Protein AF-0000000072348021 (afdb_homodimer)

Secondary structure (DSSP, 8-state):
-EEEEEESSSSSHHHHHHHHHHHHHHHTT-TT-EEEEEESSGGGTTS---HHHHHHHHHTT--------B--HHHHHH-SEEEESSHHHHHHHHHH--TT---EEEEGGGGS-S-S--PPP-GGGSSSSHHHHHHHHHHHHHHHHHHHHHTGGG-/-EEEEEESSSSSHHHHHHHHHHHHHHHTT-TT-EEEEEESSGGGTTS---HHHHHHHHHTT--------B--HHHHHH-SEEEESSHHHHHHHHHH--TT---EEEEGGGGS-S-S--PPP-GGGSSSSHHHHHHHHHHHHHHHHHHHHHTGGG-

Sequence (310 aa):
MKILFVCIGNSCRSPMAESVLKSMASEHGLTDWYVDSAALREWNVGRGPEERALAVLAEHGLTSDHVGRLIGADDFRQFDYVFGMDESNVADLLHRAPVDGRAKIELLGNYRGKELDRIIIDPYFEHGIHGFRRCFDQIMICCANFIKTHGRTGQMKILFVCIGNSCRSPMAESVLKSMASEHGLTDWYVDSAALREWNVGRGPEERALAVLAEHGLTSDHVGRLIGADDFRQFDYVFGMDESNVADLLHRAPVDGRAKIELLGNYRGKELDRIIIDPYFEHGIHGFRRCFDQIMICCANFIKTHGRTGQ

InterPro domains:
  IPR017867 Protein-tyrosine phosphatase, low molecular weight [PR00719] (3-20)
  IPR017867 Protein-tyrosine phosphatase, low molecular weight [PR00719] (45-61)
  IPR017867 Protein-tyrosine phosphatase, low molecular weight [PR00719] (78-93)
  IPR017867 Protein-tyrosine phosphatase, low molecular weight [PR00719] (101-114)
  IPR023485 Phosphotyrosine protein phosphatase I [PF01451] (2-149)
  IPR023485 Phosphotyrosine protein phosphatase I [SM00226] (1-149)
  IPR036196 Phosphotyrosine protein phosphatase I superfamily [SSF52788] (1-148)
  IPR050438 Low Molecular Weight Phosphotyrosine Protein Phosphatase [PTHR11717] (2-151)

Organism: Anopheles coluzzii (NCBI:txid1518534)

Nearest PDB structures (foldseek):
  7cuy-assembly2_B  TM=9.722E-01  e=1.181E-19  Drosophila melanogaster
  2p4u-assembly3_C  TM=9.574E-01  e=1.384E-18  Mus musculus
  6y2v-assembly1_A  TM=9.662E-01  e=1.914E-18  Homo sapiens
  1c0e-assembly2_B  TM=9.668E-01  e=3.429E-18  Bos taurus
  3js5-assembly1_A  TM=9.284E-01  e=1.209E-16  Entamoeba histolytica HM-1:IMSS

Structure (mmCIF, N/CA/C/O backbone):
data_AF-0000000072348021-model_v1
#
loop_
_entity.id
_entity.type
_entity.pdbx_description
1 polymer 'Acid phosphatase'
#
loop_
_atom_site.group_PDB
_atom_site.id
_atom_site.type_symbol
_atom_site.label_atom_id
_atom_site.label_alt_id
_atom_site.label_comp_id
_atom_site.label_asym_id
_atom_site.label_entity_id
_atom_site.label_seq_id
_atom_site.pdbx_PDB_ins_code
_atom_site.Cartn_x
_atom_site.Cartn_y
_atom_site.Cartn_z
_atom_site.occupancy
_atom_site.B_iso_or_equiv
_atom_site.auth_seq_id
_atom_site.auth_comp_id
_atom_site.auth_asym_id
_atom_site.auth_atom_id
_atom_site.pdbx_PDB_model_num
ATOM 1 N N . MET A 1 1 ? 7.199 -24.359 -11.281 1 95.94 1 MET A N 1
ATOM 2 C CA . MET A 1 1 ? 7.375 -23 -10.758 1 95.94 1 MET A CA 1
ATOM 3 C C . MET A 1 1 ? 6.383 -22.719 -9.633 1 95.94 1 MET A C 1
ATOM 5 O O . MET A 1 1 ? 5.215 -23.094 -9.727 1 95.94 1 MET A O 1
ATOM 9 N N . LYS A 1 2 ? 6.832 -22.141 -8.547 1 98.5 2 LYS A N 1
ATOM 10 C CA . LYS A 1 2 ? 5.984 -21.844 -7.391 1 98.5 2 LYS A CA 1
ATOM 11 C C . LYS A 1 2 ? 5.797 -20.328 -7.215 1 98.5 2 LYS A C 1
ATOM 13 O O . LYS A 1 2 ? 6.773 -19.594 -7.105 1 98.5 2 LYS A O 1
ATOM 18 N N . ILE A 1 3 ? 4.488 -19.938 -7.188 1 98.75 3 ILE A N 1
ATOM 19 C CA . ILE A 1 3 ? 4.168 -18.516 -7.16 1 98.75 3 ILE A CA 1
ATOM 20 C C . ILE A 1 3 ? 3.287 -18.203 -5.949 1 98.75 3 ILE A C 1
ATOM 22 O O . ILE A 1 3 ? 2.293 -18.891 -5.707 1 98.75 3 ILE A O 1
ATOM 26 N N . LEU A 1 4 ? 3.676 -17.188 -5.199 1 98.88 4 LEU A N 1
ATOM 27 C CA . LEU A 1 4 ? 2.918 -16.75 -4.031 1 98.88 4 LEU A CA 1
ATOM 28 C C . LEU A 1 4 ? 2.428 -15.32 -4.203 1 98.88 4 LEU A C 1
ATOM 30 O O . LEU A 1 4 ? 3.219 -14.422 -4.496 1 98.88 4 LEU A O 1
ATOM 34 N N . PHE A 1 5 ? 1.12 -15.109 -4.059 1 98.88 5 PHE A N 1
ATOM 35 C CA . PHE A 1 5 ? 0.539 -13.773 -4.051 1 98.88 5 PHE A CA 1
ATOM 36 C C . PHE A 1 5 ? 0.281 -13.297 -2.625 1 98.88 5 PHE A C 1
ATOM 38 O O . PHE A 1 5 ? -0.317 -14.016 -1.825 1 98.88 5 PHE A O 1
ATOM 45 N N . VAL A 1 6 ? 0.712 -12.031 -2.311 1 98.69 6 VAL A N 1
ATOM 46 C CA . VAL A 1 6 ? 0.611 -11.562 -0.932 1 98.69 6 VAL A CA 1
ATOM 47 C C . VAL A 1 6 ? -0.082 -10.203 -0.896 1 98.69 6 VAL A C 1
ATOM 49 O O . VAL A 1 6 ? 0.231 -9.32 -1.695 1 98.69 6 VAL A O 1
ATOM 52 N N . CYS A 1 7 ? -1.049 -10.062 -0.095 1 97.69 7 CYS A N 1
ATOM 53 C CA . CYS A 1 7 ? -1.605 -8.766 0.269 1 97.69 7 CYS A CA 1
ATOM 54 C C . CYS A 1 7 ? -1.73 -8.633 1.782 1 97.69 7 CYS A C 1
ATOM 56 O O . CYS A 1 7 ? -1.256 -9.492 2.527 1 97.69 7 CYS A O 1
ATOM 58 N N . ILE A 1 8 ? -2.295 -7.578 2.256 1 96.06 8 ILE A N 1
ATOM 59 C CA . ILE A 1 8 ? -2.27 -7.301 3.688 1 96.06 8 ILE A CA 1
ATOM 60 C C . ILE A 1 8 ? -3.051 -8.375 4.438 1 96.06 8 ILE A C 1
ATOM 62 O O . ILE A 1 8 ? -2.523 -9.008 5.359 1 96.06 8 ILE A O 1
ATOM 66 N N . GLY A 1 9 ? -4.234 -8.719 4.004 1 96 9 GLY A N 1
ATOM 67 C CA . GLY A 1 9 ? -5.09 -9.578 4.805 1 96 9 GLY A CA 1
ATOM 68 C C . GLY A 1 9 ? -5.336 -10.93 4.176 1 96 9 GLY A C 1
ATOM 69 O O . GLY A 1 9 ? -5.996 -11.789 4.766 1 96 9 GLY A O 1
ATOM 70 N N . ASN A 1 10 ? -4.867 -11.078 2.887 1 97.88 10 ASN A N 1
ATOM 71 C CA . ASN A 1 10 ? -5.129 -12.328 2.18 1 97.88 10 ASN A CA 1
ATOM 72 C C . ASN A 1 10 ? -6.625 -12.609 2.072 1 97.88 10 ASN A C 1
ATOM 74 O O . ASN A 1 10 ? -7.066 -13.742 2.275 1 97.88 10 ASN A O 1
ATOM 78 N N . SER A 1 11 ? -7.363 -11.625 1.77 1 96.31 11 SER A N 1
ATOM 79 C CA . SER A 1 11 ? -8.82 -11.773 1.753 1 96.31 11 SER A CA 1
ATOM 80 C C . SER A 1 11 ? -9.398 -11.336 0.415 1 96.31 11 SER A C 1
ATOM 82 O O . SER A 1 11 ? -10.492 -11.766 0.037 1 96.31 11 SER A O 1
ATOM 84 N N . CYS A 1 12 ? -8.711 -10.445 -0.317 1 95.56 12 CYS A N 1
ATOM 85 C CA . CYS A 1 12 ? -9.305 -9.875 -1.521 1 95.56 12 CYS A CA 1
ATOM 86 C C . CYS A 1 12 ? -8.359 -10.008 -2.711 1 95.56 12 CYS A C 1
ATOM 88 O O . CYS A 1 12 ? -8.555 -10.883 -3.564 1 95.56 12 CYS A O 1
ATOM 90 N N . ARG A 1 13 ? -7.336 -9.266 -2.756 1 96.81 13 ARG A N 1
ATOM 91 C CA . ARG A 1 13 ? -6.48 -9.148 -3.932 1 96.81 13 ARG A CA 1
ATOM 92 C C . ARG A 1 13 ? -5.695 -10.43 -4.168 1 96.81 13 ARG A C 1
ATOM 94 O O . ARG A 1 13 ? -5.676 -10.961 -5.281 1 96.81 13 ARG A O 1
ATOM 101 N N . SER A 1 14 ? -5.07 -10.914 -3.057 1 98.69 14 SER A N 1
ATOM 102 C CA . SER A 1 14 ? -4.16 -12.047 -3.229 1 98.69 14 SER A CA 1
ATOM 103 C C . SER A 1 14 ? -4.922 -13.336 -3.512 1 98.69 14 SER A C 1
ATOM 105 O O . SER A 1 14 ? -4.531 -14.117 -4.383 1 98.69 14 SER A O 1
ATOM 107 N N . PRO A 1 15 ? -6.039 -13.633 -2.84 1 98.38 15 PRO A N 1
ATOM 108 C CA . PRO A 1 15 ? -6.777 -14.836 -3.234 1 98.38 15 PRO A CA 1
ATOM 109 C C . PRO A 1 15 ? -7.355 -14.742 -4.645 1 98.38 15 PRO A C 1
ATOM 111 O O . PRO A 1 15 ? -7.441 -15.75 -5.352 1 98.38 15 PRO A O 1
ATOM 114 N N . MET A 1 16 ? -7.785 -13.609 -5.082 1 98.44 16 MET A N 1
ATOM 115 C CA . MET A 1 16 ? -8.242 -13.461 -6.457 1 98.44 16 MET A CA 1
ATOM 116 C C . MET A 1 16 ? -7.121 -13.773 -7.441 1 98.44 16 MET A C 1
ATOM 118 O O . MET A 1 16 ? -7.328 -14.5 -8.414 1 98.44 16 MET A O 1
ATOM 122 N N . ALA A 1 17 ? -5.984 -13.211 -7.184 1 98.75 17 ALA A N 1
ATOM 123 C CA . ALA A 1 17 ? -4.832 -13.453 -8.047 1 98.75 17 ALA A CA 1
ATOM 124 C C . ALA A 1 17 ? -4.477 -14.93 -8.094 1 98.75 17 ALA A C 1
ATOM 126 O O . ALA A 1 17 ? -4.148 -15.469 -9.164 1 98.75 17 ALA A O 1
ATOM 127 N N . GLU A 1 18 ? -4.504 -15.57 -6.945 1 98.81 18 GLU A N 1
ATOM 128 C CA . GLU A 1 18 ? -4.254 -17 -6.867 1 98.81 18 GLU A CA 1
ATOM 129 C C . GLU A 1 18 ? -5.211 -17.781 -7.77 1 98.81 18 GLU A C 1
ATOM 131 O O . GLU A 1 18 ? -4.781 -18.609 -8.57 1 98.81 18 GLU A O 1
ATOM 136 N N . SER A 1 19 ? -6.449 -17.484 -7.625 1 98.69 19 SER A N 1
ATOM 137 C CA . SER A 1 19 ? -7.465 -18.188 -8.406 1 98.69 19 SER A CA 1
ATOM 138 C C . SER A 1 19 ? -7.273 -17.953 -9.898 1 98.69 19 SER A C 1
ATOM 140 O O . SER A 1 19 ? -7.32 -18.891 -10.695 1 98.69 19 SER A O 1
ATOM 142 N N . VAL A 1 20 ? -7.059 -16.75 -10.242 1 98.69 20 VAL A N 1
ATOM 143 C CA . VAL A 1 20 ? -6.918 -16.359 -11.641 1 98.69 20 VAL A CA 1
ATOM 144 C C . VAL A 1 20 ? -5.711 -17.062 -12.25 1 98.69 20 VAL A C 1
ATOM 146 O O . VAL A 1 20 ? -5.816 -17.688 -13.312 1 98.69 20 VAL A O 1
ATOM 149 N N . LEU A 1 21 ? -4.602 -16.984 -11.578 1 98.69 21 LEU A N 1
ATOM 150 C CA . LEU A 1 21 ? -3.393 -17.562 -12.164 1 98.69 21 LEU A CA 1
ATOM 151 C C . LEU A 1 21 ? -3.492 -19.078 -12.242 1 98.69 21 LEU A C 1
ATOM 153 O O . LEU A 1 21 ? -3.037 -19.688 -13.211 1 98.69 21 LEU A O 1
ATOM 157 N N . LYS A 1 22 ? -4.055 -19.688 -11.203 1 97.94 22 LYS A N 1
ATOM 158 C CA . LYS A 1 22 ? -4.266 -21.141 -11.25 1 97.94 22 LYS A CA 1
ATOM 159 C C . LYS A 1 22 ? -5.066 -21.531 -12.484 1 97.94 22 LYS A C 1
ATOM 161 O O . LYS A 1 22 ? -4.688 -22.469 -13.203 1 97.94 22 LYS A O 1
ATOM 166 N N . SER A 1 23 ? -6.129 -20.844 -12.664 1 97.69 23 SER A N 1
ATOM 167 C CA . SER A 1 23 ? -6.996 -21.141 -13.797 1 97.69 23 SER A CA 1
ATOM 168 C C . SER A 1 23 ? -6.262 -20.938 -15.117 1 97.69 23 SER A C 1
ATOM 170 O O . SER A 1 23 ? -6.289 -21.812 -15.984 1 97.69 23 SER A O 1
ATOM 172 N N . MET A 1 24 ? -5.625 -19.844 -15.281 1 97.5 24 MET A N 1
ATOM 173 C CA . MET A 1 24 ? -4.918 -19.531 -16.516 1 97.5 24 MET A CA 1
ATOM 174 C C . MET A 1 24 ? -3.793 -20.531 -16.766 1 97.5 24 MET A C 1
ATOM 176 O O . MET A 1 24 ? -3.576 -20.953 -17.906 1 97.5 24 MET A O 1
ATOM 180 N N . ALA A 1 25 ? -3.033 -20.844 -15.711 1 97.12 25 ALA A N 1
ATOM 181 C CA . ALA A 1 25 ? -1.949 -21.812 -15.852 1 97.12 25 ALA A CA 1
ATOM 182 C C . ALA A 1 25 ? -2.473 -23.156 -16.359 1 97.12 25 ALA A C 1
ATOM 184 O O . ALA A 1 25 ? -1.875 -23.766 -17.234 1 97.12 25 ALA A O 1
ATOM 185 N N . SER A 1 26 ? -3.559 -23.562 -15.758 1 95.75 26 SER A N 1
ATOM 186 C CA . SER A 1 26 ? -4.18 -24.812 -16.188 1 95.75 26 SER A CA 1
ATOM 187 C C . SER A 1 26 ? -4.59 -24.75 -17.656 1 95.75 26 SER A C 1
ATOM 189 O O . SER A 1 26 ? -4.352 -25.703 -18.406 1 95.75 26 SER A O 1
ATOM 191 N N . GLU A 1 27 ? -5.164 -23.688 -18.094 1 95.81 27 GLU A N 1
ATOM 192 C CA . GLU A 1 27 ? -5.617 -23.5 -19.469 1 95.81 27 GLU A CA 1
ATOM 193 C C . GLU A 1 27 ? -4.449 -23.531 -20.438 1 95.81 27 GLU A C 1
ATOM 195 O O . GLU A 1 27 ? -4.613 -23.906 -21.609 1 95.81 27 GLU A O 1
ATOM 200 N N . HIS A 1 28 ? -3.328 -23.172 -19.984 1 95.81 28 HIS A N 1
ATOM 201 C CA . HIS A 1 28 ? -2.152 -23.125 -20.844 1 95.81 28 HIS A CA 1
ATOM 202 C C . HIS A 1 28 ? -1.292 -24.375 -20.688 1 95.81 28 HIS A C 1
ATOM 204 O O . HIS A 1 28 ? -0.163 -24.422 -21.172 1 95.81 28 HIS A O 1
ATOM 210 N N . GLY A 1 29 ? -1.725 -25.312 -19.938 1 95.38 29 GLY A N 1
ATOM 211 C CA . GLY A 1 29 ? -1.035 -26.578 -19.781 1 95.38 29 GLY A CA 1
ATOM 212 C C . GLY A 1 29 ? 0.149 -26.5 -18.844 1 95.38 29 GLY A C 1
ATOM 213 O O . GLY A 1 29 ? 1.044 -27.359 -18.891 1 95.38 29 GLY A O 1
ATOM 214 N N . LEU A 1 30 ? 0.2 -25.453 -18 1 95.81 30 LEU A N 1
ATOM 215 C CA . LEU A 1 30 ? 1.28 -25.281 -17.047 1 95.81 30 LEU A CA 1
ATOM 216 C C . LEU A 1 30 ? 0.948 -25.969 -15.719 1 95.81 30 LEU A C 1
ATOM 218 O O . LEU A 1 30 ? 0.877 -25.312 -14.68 1 95.81 30 LEU A O 1
ATOM 222 N N . THR A 1 31 ? 0.895 -27.281 -15.797 1 91.31 31 THR A N 1
ATOM 223 C CA . THR A 1 31 ? 0.405 -28.094 -14.695 1 91.31 31 THR A CA 1
ATOM 224 C C . THR A 1 31 ? 1.457 -28.203 -13.594 1 91.31 31 THR A C 1
ATOM 226 O O . THR A 1 31 ? 1.155 -28.625 -12.477 1 91.31 31 THR A O 1
ATOM 229 N N . ASP A 1 32 ? 2.666 -27.844 -13.906 1 94.88 32 ASP A N 1
ATOM 230 C CA . ASP A 1 32 ? 3.744 -27.922 -12.922 1 94.88 32 ASP A CA 1
ATOM 231 C C . ASP A 1 32 ? 3.811 -26.656 -12.078 1 94.88 32 ASP A C 1
ATOM 233 O O . ASP A 1 32 ? 4.602 -26.578 -11.133 1 94.88 32 ASP A O 1
ATOM 237 N N . TRP A 1 33 ? 2.982 -25.719 -12.375 1 97.56 33 TRP A N 1
ATOM 238 C CA . TRP A 1 33 ? 2.957 -24.5 -11.578 1 97.56 33 TRP A CA 1
ATOM 239 C C . TRP A 1 33 ? 2.178 -24.719 -10.281 1 97.56 33 TRP A C 1
ATOM 241 O O . TRP A 1 33 ? 1.121 -25.344 -10.281 1 97.56 33 TRP A O 1
ATOM 251 N N . TYR A 1 34 ? 2.719 -24.297 -9.188 1 98.19 34 TYR A N 1
ATOM 252 C CA . TYR A 1 34 ? 2.053 -24.234 -7.891 1 98.19 34 TYR A CA 1
ATOM 253 C C . TYR A 1 34 ? 1.793 -22.797 -7.473 1 98.19 34 TYR A C 1
ATOM 255 O O . TYR A 1 34 ? 2.721 -21.984 -7.398 1 98.19 34 TYR A O 1
ATOM 263 N N . VAL A 1 35 ? 0.509 -22.484 -7.25 1 98.56 35 VAL A N 1
ATOM 264 C CA . VAL A 1 35 ? 0.126 -21.109 -6.922 1 98.56 35 VAL A CA 1
ATOM 265 C C . VAL A 1 35 ? -0.562 -21.078 -5.559 1 98.56 35 VAL A C 1
ATOM 267 O O . VAL A 1 35 ? -1.414 -21.922 -5.266 1 98.56 35 VAL A O 1
ATOM 270 N N . ASP A 1 36 ? -0.197 -20.109 -4.73 1 98.69 36 ASP A N 1
ATOM 271 C CA . ASP A 1 36 ? -0.765 -19.906 -3.4 1 98.69 36 ASP A CA 1
ATOM 272 C C . ASP A 1 36 ? -0.845 -18.422 -3.053 1 98.69 36 ASP A C 1
ATOM 274 O O . ASP A 1 36 ? -0.448 -17.578 -3.852 1 98.69 36 ASP A O 1
ATOM 278 N N . SER A 1 37 ? -1.483 -18.109 -1.962 1 98.81 37 SER A N 1
ATOM 279 C CA . SER A 1 37 ? -1.533 -16.734 -1.474 1 98.81 37 SER A CA 1
ATOM 280 C C . SER A 1 37 ? -1.396 -16.688 0.044 1 98.81 37 SER A C 1
ATOM 282 O O . SER A 1 37 ? -1.622 -17.688 0.728 1 98.81 37 SER A O 1
ATOM 284 N N . ALA A 1 38 ? -0.968 -15.531 0.567 1 98.75 38 ALA A N 1
ATOM 285 C CA . ALA A 1 38 ? -0.725 -15.359 1.997 1 98.75 38 ALA A CA 1
ATOM 286 C C . ALA A 1 38 ? -0.931 -13.906 2.42 1 98.75 38 ALA A C 1
ATOM 288 O O . ALA A 1 38 ? -1.082 -13.023 1.572 1 98.75 38 ALA A O 1
ATOM 289 N N . ALA A 1 39 ? -0.961 -13.773 3.74 1 98.5 39 ALA A N 1
ATOM 290 C CA . ALA A 1 39 ? -1.23 -12.469 4.344 1 98.5 39 ALA A CA 1
ATOM 291 C C . ALA A 1 39 ? 0.03 -11.883 4.977 1 98.5 39 ALA A C 1
ATOM 293 O O . ALA A 1 39 ? 0.891 -12.633 5.453 1 98.5 39 ALA A O 1
ATOM 294 N N . LEU A 1 40 ? 0.07 -10.555 4.988 1 97.69 40 LEU A N 1
ATOM 295 C CA . LEU A 1 40 ? 1.08 -9.859 5.781 1 97.69 40 LEU A CA 1
ATOM 296 C C . LEU A 1 40 ? 0.62 -9.695 7.227 1 97.69 40 LEU A C 1
ATOM 298 O O . LEU A 1 40 ? 1.444 -9.547 8.133 1 97.69 40 LEU A O 1
ATOM 302 N N . ARG A 1 41 ? -0.721 -9.719 7.363 1 96.38 41 ARG A N 1
ATOM 303 C CA . ARG A 1 41 ? -1.316 -9.531 8.68 1 96.38 41 ARG A CA 1
ATOM 304 C C . ARG A 1 41 ? -2.316 -10.641 8.992 1 96.38 41 ARG A C 1
ATOM 306 O O . ARG A 1 41 ? -2.824 -11.305 8.086 1 96.38 41 ARG A O 1
ATOM 313 N N . GLU A 1 42 ? -2.629 -10.797 10.305 1 96.69 42 GLU A N 1
ATOM 314 C CA . GLU A 1 42 ? -3.443 -11.922 10.742 1 96.69 42 GLU A CA 1
ATOM 315 C C . GLU A 1 42 ? -4.93 -11.586 10.695 1 96.69 42 GLU A C 1
ATOM 317 O O . GLU A 1 42 ? -5.758 -12.336 11.211 1 96.69 42 GLU A O 1
ATOM 322 N N . TRP A 1 43 ? -5.312 -10.617 10.062 1 93.25 43 TRP A N 1
ATOM 323 C CA . TRP A 1 43 ? -6.664 -10.062 10.102 1 93.25 43 TRP A CA 1
ATOM 324 C C . TRP A 1 43 ? -7.68 -11.078 9.586 1 93.25 43 TRP A C 1
ATOM 326 O O . TRP A 1 43 ? -8.82 -11.109 10.055 1 93.25 43 TRP A O 1
ATOM 336 N N . ASN A 1 44 ? -7.289 -11.82 8.602 1 96 44 ASN A N 1
ATOM 337 C CA . ASN A 1 44 ? -8.211 -12.734 7.938 1 96 44 ASN A CA 1
ATOM 338 C C . ASN A 1 44 ? -7.727 -14.18 8.016 1 96 44 ASN A C 1
ATOM 340 O O . ASN A 1 44 ? -8.164 -15.031 7.238 1 96 44 ASN A O 1
ATOM 344 N N . VAL A 1 45 ? -6.812 -14.5 8.898 1 96.62 45 VAL A N 1
ATOM 345 C CA . VAL A 1 45 ? -6.254 -15.844 9.008 1 96.62 45 VAL A CA 1
ATOM 346 C C . VAL A 1 45 ? -7.344 -16.828 9.438 1 96.62 45 VAL A C 1
ATOM 348 O O . VAL A 1 45 ? -8.117 -16.531 10.352 1 96.62 45 VAL A O 1
ATOM 351 N N . GLY A 1 46 ? -7.418 -17.938 8.734 1 97.69 46 GLY A N 1
ATOM 352 C CA . GLY A 1 46 ? -8.367 -18.984 9.086 1 97.69 46 GLY A CA 1
ATOM 353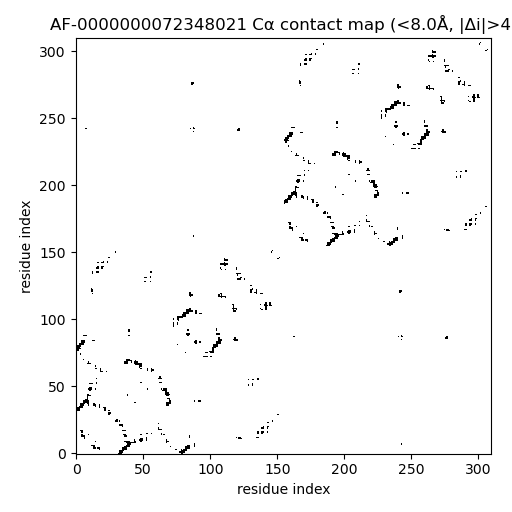 C C . GLY A 1 46 ? -9.734 -18.781 8.445 1 97.69 46 GLY A C 1
ATOM 354 O O . GLY A 1 46 ? -10.633 -19.594 8.633 1 97.69 46 GLY A O 1
ATOM 355 N N . ARG A 1 47 ? -9.906 -17.766 7.656 1 97.69 47 ARG A N 1
ATOM 356 C CA . ARG A 1 47 ? -11.188 -17.469 7.027 1 97.69 47 ARG A CA 1
ATOM 357 C C . ARG A 1 47 ? -11.062 -17.453 5.508 1 97.69 47 ARG A C 1
ATOM 359 O O . ARG A 1 47 ? -9.953 -17.406 4.969 1 97.69 47 ARG A O 1
ATOM 366 N N . GLY A 1 48 ? -12.18 -17.531 4.871 1 97.56 48 GLY A N 1
ATOM 367 C CA . GLY A 1 48 ? -12.203 -17.453 3.42 1 97.56 48 GLY A CA 1
ATOM 368 C C . GLY A 1 48 ? -12.07 -16.031 2.891 1 97.56 48 GLY A C 1
ATOM 369 O O . GLY A 1 48 ? -12.008 -15.086 3.668 1 97.56 48 GLY A O 1
ATOM 370 N N . PRO A 1 49 ? -12.016 -15.945 1.557 1 97.44 49 PRO A N 1
ATOM 371 C CA . PRO A 1 49 ? -11.914 -14.617 0.959 1 97.44 49 PRO A CA 1
ATOM 372 C C . PRO A 1 49 ? -13.148 -13.758 1.216 1 97.44 49 PRO A C 1
ATOM 374 O O . PRO A 1 49 ? -14.203 -14.281 1.582 1 97.44 49 PRO A O 1
ATOM 377 N N . GLU A 1 50 ? -12.914 -12.453 1.08 1 96 50 GLU A N 1
ATOM 378 C CA . GLU A 1 50 ? -14.008 -11.484 1.102 1 96 50 GLU A CA 1
ATOM 379 C C . GLU A 1 50 ? -15.102 -11.859 0.102 1 96 50 GLU A C 1
ATOM 381 O O . GLU A 1 50 ? -14.805 -12.234 -1.035 1 96 50 GLU A O 1
ATOM 386 N N . GLU A 1 51 ? -16.328 -11.719 0.468 1 96.62 51 GLU A N 1
ATO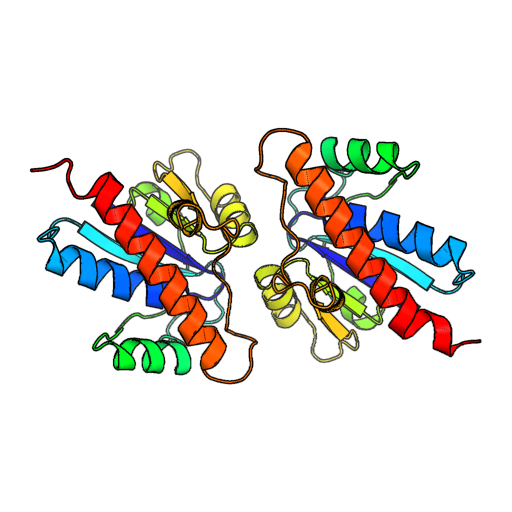M 387 C CA . GLU A 1 51 ? -17.469 -12.172 -0.319 1 96.62 51 GLU A CA 1
ATOM 388 C C . GLU A 1 51 ? -17.516 -11.469 -1.673 1 96.62 51 GLU A C 1
ATOM 390 O O . GLU A 1 51 ? -17.859 -12.086 -2.684 1 96.62 51 GLU A O 1
ATOM 395 N N . ARG A 1 52 ? -17.297 -10.211 -1.717 1 97.62 52 ARG A N 1
ATOM 396 C CA . ARG A 1 52 ? -17.328 -9.477 -2.977 1 97.62 52 ARG A CA 1
ATOM 397 C C . ARG A 1 52 ? -16.266 -9.984 -3.939 1 97.62 52 ARG A C 1
ATOM 399 O O . ARG A 1 52 ? -16.484 -10.016 -5.152 1 97.62 52 ARG A O 1
ATOM 406 N N . ALA A 1 53 ? -15.094 -10.344 -3.367 1 97.62 53 ALA A N 1
ATOM 407 C CA . ALA A 1 53 ? -14.055 -10.969 -4.188 1 97.62 53 ALA A CA 1
ATOM 408 C C . ALA A 1 53 ? -14.547 -12.281 -4.785 1 97.62 53 ALA A C 1
ATOM 410 O O . ALA A 1 53 ? -14.352 -12.539 -5.977 1 97.62 53 ALA A O 1
ATOM 411 N N . LEU A 1 54 ? -15.234 -13.133 -3.98 1 98.12 54 LEU A N 1
ATOM 412 C CA . LEU A 1 54 ? -15.773 -14.406 -4.438 1 98.12 54 LEU A CA 1
ATOM 413 C C . LEU A 1 54 ? -16.844 -14.195 -5.504 1 98.12 54 LEU A C 1
ATOM 415 O O . LEU A 1 54 ? -16.922 -14.953 -6.477 1 98.12 54 LEU A O 1
ATOM 419 N N . ALA A 1 55 ? -17.625 -13.188 -5.309 1 98.19 55 ALA A N 1
ATOM 420 C CA . ALA A 1 55 ? -18.672 -12.883 -6.277 1 98.19 55 ALA A CA 1
ATOM 421 C C . ALA A 1 55 ? -18.078 -12.547 -7.641 1 98.19 55 ALA A C 1
ATOM 423 O O . ALA A 1 55 ? -18.578 -13.016 -8.672 1 98.19 55 ALA A O 1
ATOM 424 N N . VAL A 1 56 ? -17.078 -11.742 -7.633 1 98.38 56 VAL A N 1
ATOM 425 C CA . VAL A 1 56 ? -16.453 -11.352 -8.891 1 98.38 56 VAL A CA 1
ATOM 426 C C . VAL A 1 56 ? -15.805 -12.57 -9.539 1 98.38 56 VAL A C 1
ATOM 428 O O . VAL A 1 56 ? -15.883 -12.75 -10.758 1 98.38 56 VAL A O 1
ATOM 431 N N . LEU A 1 57 ? -15.148 -13.406 -8.734 1 98.44 57 LEU A N 1
ATOM 432 C CA . LEU A 1 57 ? -14.594 -14.641 -9.273 1 98.44 57 LEU A CA 1
ATOM 433 C C . LEU A 1 57 ? -15.68 -15.477 -9.938 1 98.44 57 LEU A C 1
ATOM 435 O O . LEU A 1 57 ? -15.492 -15.977 -11.055 1 98.44 57 LEU A O 1
ATOM 439 N N . ALA A 1 58 ? -16.766 -15.578 -9.32 1 98.38 58 ALA A N 1
ATOM 440 C CA . ALA A 1 58 ? -17.875 -16.391 -9.828 1 98.38 58 ALA A CA 1
ATOM 441 C C . ALA A 1 58 ? -18.406 -15.836 -11.148 1 98.38 58 ALA A C 1
ATOM 443 O O . ALA A 1 58 ? -18.797 -16.594 -12.031 1 98.38 58 ALA A O 1
ATOM 444 N N . GLU A 1 59 ? -18.406 -14.516 -11.305 1 98.19 59 GLU A N 1
ATOM 445 C CA . GLU A 1 59 ? -18.828 -13.883 -12.555 1 98.19 59 GLU A CA 1
ATOM 446 C C . GLU A 1 59 ? -18 -14.398 -13.727 1 98.19 59 GLU A C 1
ATOM 448 O O . GLU A 1 59 ? -18.438 -14.328 -14.883 1 98.19 59 GLU A O 1
ATOM 453 N N . HIS A 1 60 ? -16.906 -14.906 -13.461 1 97.88 60 HIS A N 1
ATOM 454 C CA . HIS A 1 60 ? -16 -15.336 -14.523 1 97.88 60 HIS A CA 1
ATOM 455 C C . HIS A 1 60 ? -15.789 -16.844 -14.492 1 97.88 60 HIS A C 1
ATOM 457 O O . HIS A 1 60 ? -14.82 -17.359 -15.055 1 97.88 60 HIS A O 1
ATOM 463 N N . GLY A 1 61 ? -16.641 -17.5 -13.672 1 97.94 61 GLY A N 1
ATOM 464 C CA . GLY A 1 61 ? -16.594 -18.953 -13.633 1 97.94 61 GLY A CA 1
ATOM 465 C C . GLY A 1 61 ? -15.477 -19.484 -12.75 1 97.94 61 GLY A C 1
ATOM 466 O O . GLY A 1 61 ? -15.047 -20.625 -12.93 1 97.94 61 GLY A O 1
ATOM 467 N N . LEU A 1 62 ? -14.984 -18.672 -11.914 1 98.25 62 LEU A N 1
ATOM 468 C CA . LEU A 1 62 ? -13.906 -19.078 -11.016 1 98.25 62 LEU A CA 1
ATOM 469 C C . LEU A 1 62 ? -14.414 -19.203 -9.578 1 98.25 62 LEU A C 1
ATOM 471 O O . LEU A 1 62 ? -15.516 -18.734 -9.266 1 98.25 62 LEU A O 1
ATOM 475 N N . THR A 1 63 ? -13.641 -19.906 -8.781 1 96.44 63 THR A N 1
ATOM 476 C CA . THR A 1 63 ? -13.906 -20.047 -7.352 1 96.44 63 THR A CA 1
ATOM 477 C C . THR A 1 63 ? -12.602 -20 -6.551 1 96.44 63 THR A C 1
ATOM 479 O O . THR A 1 63 ? -11.516 -19.922 -7.129 1 96.44 63 THR A O 1
ATOM 482 N N . SER A 1 64 ? -12.805 -19.891 -5.285 1 97.38 64 SER A N 1
ATOM 483 C CA . SER A 1 64 ? -11.648 -19.984 -4.395 1 97.38 64 SER A CA 1
ATOM 484 C C . SER A 1 64 ? -12.008 -20.703 -3.102 1 97.38 64 SER A C 1
ATOM 486 O O . SER A 1 64 ? -13.008 -20.375 -2.453 1 97.38 64 SER A O 1
ATOM 488 N N . ASP A 1 65 ? -11.266 -21.703 -2.812 1 94.62 65 ASP A N 1
ATOM 489 C CA . ASP A 1 65 ? -11.383 -22.375 -1.528 1 94.62 65 ASP A CA 1
ATOM 490 C C . ASP A 1 65 ? -10.234 -22 -0.597 1 94.62 65 ASP A C 1
ATOM 492 O O . ASP A 1 65 ? -9.953 -22.703 0.373 1 94.62 65 ASP A O 1
ATOM 496 N N . HIS A 1 66 ? -9.688 -20.953 -0.918 1 95.69 66 HIS A N 1
ATOM 497 C CA . HIS A 1 66 ? -8.539 -20.469 -0.163 1 95.69 66 HIS A CA 1
ATOM 498 C C . HIS A 1 66 ? -8.914 -20.156 1.282 1 95.69 66 HIS A C 1
ATOM 500 O O . HIS A 1 66 ? -10.016 -19.672 1.548 1 95.69 66 HIS A O 1
ATOM 506 N N . VAL A 1 67 ? -7.984 -20.516 2.219 1 97.62 67 VAL A N 1
ATOM 507 C CA . VAL A 1 67 ? -8.086 -20.094 3.617 1 97.62 67 VAL A CA 1
ATOM 508 C C . VAL A 1 67 ? -6.914 -19.203 3.98 1 97.62 67 VAL A C 1
ATOM 510 O O . VAL A 1 67 ? -5.758 -19.547 3.736 1 97.62 67 VAL A O 1
ATOM 513 N N . GLY A 1 68 ? -7.336 -18.047 4.602 1 98.19 68 GLY A N 1
ATOM 514 C CA . GLY A 1 68 ? -6.316 -17.047 4.918 1 98.19 68 GLY A CA 1
ATOM 515 C C . GLY A 1 68 ? -5.203 -17.609 5.789 1 98.19 68 GLY A C 1
ATOM 516 O O . GLY A 1 68 ? -5.457 -18.359 6.727 1 98.19 68 GLY A O 1
ATOM 517 N N . ARG A 1 69 ? -3.943 -17.266 5.469 1 98.56 69 ARG A N 1
ATOM 518 C CA . ARG A 1 69 ? -2.77 -17.625 6.254 1 98.56 69 ARG A CA 1
ATOM 519 C C . ARG A 1 69 ? -1.698 -16.547 6.184 1 98.56 69 ARG A C 1
ATOM 521 O O . ARG A 1 69 ? -1.629 -15.797 5.211 1 98.56 69 ARG A O 1
ATOM 528 N N . LEU A 1 70 ? -0.849 -16.547 7.25 1 98.44 70 LEU A N 1
ATOM 529 C CA . LEU A 1 70 ? 0.259 -15.594 7.293 1 98.44 70 LEU A CA 1
ATOM 530 C C . LEU A 1 70 ? 1.419 -16.078 6.43 1 98.44 70 LEU A C 1
ATOM 532 O O . LEU A 1 70 ? 1.712 -17.281 6.387 1 98.44 70 LEU A O 1
ATOM 536 N N . ILE A 1 71 ? 2.037 -15.141 5.836 1 98.56 71 ILE A N 1
ATOM 537 C CA . ILE A 1 71 ? 3.291 -15.477 5.168 1 98.56 71 ILE A CA 1
ATOM 538 C C . ILE A 1 71 ? 4.34 -15.859 6.211 1 98.56 71 ILE A C 1
ATOM 540 O O . ILE A 1 71 ? 4.402 -15.266 7.289 1 98.56 71 ILE A O 1
ATOM 544 N N . GLY A 1 72 ? 5.113 -16.844 5.941 1 97.75 72 GLY A N 1
ATOM 545 C CA . GLY A 1 72 ? 6.199 -17.281 6.809 1 97.75 72 GLY A CA 1
ATOM 546 C C . GLY A 1 72 ? 7.547 -17.312 6.105 1 97.75 72 GLY A C 1
ATOM 547 O O . GLY A 1 72 ? 7.613 -17.203 4.879 1 97.75 72 GLY A O 1
ATOM 548 N N . ALA A 1 73 ? 8.609 -17.5 6.938 1 97.5 73 ALA A N 1
ATOM 549 C CA . ALA A 1 73 ? 9.969 -17.516 6.41 1 97.5 73 ALA A CA 1
ATOM 550 C C . ALA A 1 73 ? 10.141 -18.578 5.336 1 97.5 73 ALA A C 1
ATOM 552 O O . ALA A 1 73 ? 10.844 -18.375 4.348 1 97.5 73 ALA A O 1
ATOM 553 N N . ASP A 1 74 ? 9.539 -19.703 5.516 1 98.12 74 ASP A N 1
ATOM 554 C CA . ASP A 1 74 ? 9.68 -20.828 4.59 1 98.12 74 ASP A CA 1
ATOM 555 C C . ASP A 1 74 ? 9.109 -20.484 3.217 1 98.12 74 ASP A C 1
ATOM 557 O O . ASP A 1 74 ? 9.531 -21.031 2.203 1 98.12 74 ASP A O 1
ATOM 561 N N . ASP A 1 75 ? 8.133 -19.609 3.188 1 98.69 75 ASP A N 1
ATOM 562 C CA . ASP A 1 75 ? 7.574 -19.188 1.903 1 98.69 75 ASP A CA 1
ATOM 563 C C . ASP A 1 75 ? 8.641 -18.562 1.014 1 98.69 75 ASP A C 1
ATOM 565 O O . ASP A 1 75 ? 8.68 -18.812 -0.194 1 98.69 75 ASP A O 1
ATOM 569 N N . PHE A 1 76 ? 9.547 -17.812 1.593 1 98.56 76 PHE A N 1
ATOM 570 C CA . PHE A 1 76 ? 10.586 -17.125 0.838 1 98.56 76 PHE A CA 1
ATOM 571 C C . PHE A 1 76 ? 11.609 -18.109 0.296 1 98.56 76 PHE A C 1
ATOM 573 O O . PHE A 1 76 ? 12.391 -17.766 -0.597 1 98.56 76 PHE A O 1
ATOM 580 N N . ARG A 1 77 ? 11.625 -19.297 0.838 1 97.94 77 ARG A N 1
ATOM 581 C CA . ARG A 1 77 ? 12.57 -20.312 0.418 1 97.94 77 ARG A CA 1
ATOM 582 C C . ARG A 1 77 ? 11.945 -21.25 -0.616 1 97.94 77 ARG A C 1
ATOM 584 O O . ARG A 1 77 ? 12.633 -21.75 -1.509 1 97.94 77 ARG A O 1
ATOM 591 N N . GLN A 1 78 ? 10.719 -21.422 -0.491 1 98.06 78 GLN A N 1
ATOM 592 C CA . GLN A 1 78 ? 10.039 -22.469 -1.269 1 98.06 78 GLN A CA 1
ATOM 593 C C . GLN A 1 78 ? 9.5 -21.906 -2.58 1 98.06 78 GLN A C 1
ATOM 595 O O . GLN A 1 78 ? 9.398 -22.625 -3.576 1 98.06 78 GLN A O 1
ATOM 600 N N . PHE A 1 79 ? 9.102 -20.703 -2.557 1 98.69 79 PHE A N 1
ATOM 601 C CA . PHE A 1 79 ? 8.492 -20.125 -3.754 1 98.69 79 PHE A CA 1
ATOM 602 C C . PHE A 1 79 ? 9.547 -19.469 -4.641 1 98.69 79 PHE A C 1
ATOM 604 O O . PHE A 1 79 ? 10.555 -18.969 -4.148 1 98.69 79 PHE A O 1
ATOM 611 N N . ASP A 1 80 ? 9.273 -19.5 -5.938 1 98.5 80 ASP A N 1
ATOM 612 C CA . ASP A 1 80 ? 10.133 -18.844 -6.914 1 98.5 80 ASP A CA 1
ATOM 613 C C . ASP A 1 80 ? 9.828 -17.344 -7 1 98.5 80 ASP A C 1
ATOM 615 O O . ASP A 1 80 ? 10.742 -16.531 -7.137 1 98.5 80 ASP A O 1
ATOM 619 N N . TYR A 1 81 ? 8.57 -17.062 -6.988 1 98.69 81 TYR A N 1
ATOM 620 C CA . TYR A 1 81 ? 8.086 -15.68 -7.023 1 98.69 81 TYR A CA 1
ATOM 621 C C . TYR A 1 81 ? 7.18 -15.391 -5.836 1 98.69 81 TYR A C 1
ATOM 623 O O . TYR A 1 81 ? 6.348 -16.219 -5.461 1 98.69 81 TYR A O 1
ATOM 631 N N . VAL A 1 82 ? 7.406 -14.258 -5.199 1 98.81 82 VAL A N 1
ATOM 632 C CA . VAL A 1 82 ? 6.5 -13.688 -4.211 1 98.81 82 VAL A CA 1
ATOM 633 C C . VAL A 1 82 ? 6.047 -12.297 -4.664 1 98.81 82 VAL A C 1
ATOM 635 O O . VAL A 1 82 ? 6.859 -11.375 -4.738 1 98.81 82 VAL A O 1
ATOM 638 N N . PHE A 1 83 ? 4.738 -12.164 -4.938 1 98.56 83 PHE A N 1
ATOM 639 C CA . PHE A 1 83 ? 4.207 -10.914 -5.488 1 98.56 83 PHE A CA 1
ATOM 640 C C . PHE A 1 83 ? 3.473 -10.125 -4.418 1 98.56 83 PHE A C 1
ATOM 642 O O . PHE A 1 83 ? 2.609 -10.656 -3.719 1 98.56 83 PHE A O 1
ATOM 649 N N . GLY A 1 84 ? 3.809 -8.883 -4.32 1 97.38 84 GLY A N 1
ATOM 650 C CA . GLY A 1 84 ? 2.961 -7.918 -3.637 1 97.38 84 GLY A CA 1
ATOM 651 C C . GLY A 1 84 ? 2.008 -7.191 -4.57 1 97.38 84 GLY A C 1
ATOM 652 O O . GLY A 1 84 ? 2.271 -7.082 -5.77 1 97.38 84 GLY A O 1
ATOM 653 N N . MET A 1 85 ? 0.925 -6.621 -4 1 95.56 85 MET A N 1
ATOM 654 C CA . MET A 1 85 ? -0.108 -5.977 -4.805 1 95.56 85 MET A CA 1
ATOM 655 C C . MET A 1 85 ? 0.173 -4.484 -4.953 1 95.56 85 MET A C 1
ATOM 657 O O . MET A 1 85 ? -0.362 -3.836 -5.855 1 95.56 85 MET A O 1
ATOM 661 N N . ASP A 1 86 ? 0.921 -3.961 -4.066 1 91.75 86 ASP A N 1
ATOM 662 C CA . ASP A 1 86 ? 1.32 -2.557 -4.062 1 91.75 86 ASP A CA 1
ATOM 663 C C . ASP A 1 86 ? 2.701 -2.379 -3.438 1 91.75 86 ASP A C 1
ATOM 665 O O . ASP A 1 86 ? 3.311 -3.346 -2.979 1 91.75 86 ASP A O 1
ATOM 669 N N . GLU A 1 87 ? 3.172 -1.169 -3.455 1 90.38 87 GLU A N 1
ATOM 670 C CA . GLU A 1 87 ? 4.539 -0.906 -3.012 1 90.38 87 GLU A CA 1
ATOM 671 C C . GLU A 1 87 ? 4.688 -1.145 -1.513 1 90.38 87 GLU A C 1
ATOM 673 O O . GLU A 1 87 ? 5.746 -1.573 -1.05 1 90.38 87 GLU A O 1
ATOM 678 N N . SER A 1 88 ? 3.641 -0.848 -0.745 1 93.25 88 SER A N 1
ATOM 679 C CA . SER A 1 88 ? 3.693 -1.111 0.689 1 93.25 88 SER A CA 1
ATOM 680 C C . SER A 1 88 ? 3.814 -2.605 0.974 1 93.25 88 SER A C 1
ATOM 682 O O . SER A 1 88 ? 4.562 -3.014 1.863 1 93.25 88 SER A O 1
ATOM 684 N N . ASN A 1 89 ? 3.066 -3.43 0.205 1 95.19 89 ASN A N 1
ATOM 685 C CA . ASN A 1 89 ? 3.223 -4.875 0.319 1 95.19 89 ASN A CA 1
ATOM 686 C C . ASN A 1 89 ? 4.66 -5.309 0.056 1 95.19 89 ASN A C 1
ATOM 688 O O . ASN A 1 89 ? 5.242 -6.062 0.838 1 95.19 89 ASN A O 1
ATOM 692 N N . VAL A 1 90 ? 5.215 -4.82 -1.024 1 95.31 90 VAL A N 1
ATOM 693 C CA . VAL A 1 90 ? 6.551 -5.227 -1.444 1 95.31 90 VAL A CA 1
ATOM 694 C C . VAL A 1 90 ? 7.574 -4.793 -0.4 1 95.31 90 VAL A C 1
ATOM 696 O O . VAL A 1 90 ? 8.484 -5.551 -0.063 1 95.31 90 VAL A O 1
ATOM 699 N N . ALA A 1 91 ? 7.395 -3.604 0.079 1 93.69 91 ALA A N 1
ATOM 700 C CA . ALA A 1 91 ? 8.297 -3.137 1.128 1 93.69 91 ALA A CA 1
ATOM 701 C C . ALA A 1 91 ? 8.266 -4.07 2.336 1 93.69 91 ALA A C 1
ATOM 703 O O . ALA A 1 91 ? 9.312 -4.422 2.883 1 93.69 91 ALA A O 1
ATOM 704 N N . ASP A 1 92 ? 7.109 -4.465 2.746 1 96.19 92 ASP A N 1
ATOM 705 C CA . ASP A 1 92 ? 6.957 -5.383 3.871 1 96.19 92 ASP A CA 1
ATOM 706 C C . ASP A 1 92 ? 7.602 -6.734 3.568 1 96.19 92 ASP A C 1
ATOM 708 O O . ASP A 1 92 ? 8.289 -7.305 4.418 1 96.19 92 ASP A O 1
ATOM 712 N N . LEU A 1 93 ? 7.375 -7.195 2.404 1 97.75 93 LEU A N 1
ATOM 713 C CA . LEU A 1 93 ? 7.93 -8.484 1.996 1 97.75 93 LEU A CA 1
ATOM 714 C C . LEU A 1 93 ? 9.453 -8.453 2.023 1 97.75 93 LEU A C 1
ATOM 716 O O . LEU A 1 93 ? 10.086 -9.383 2.529 1 97.75 93 LEU A O 1
ATOM 720 N N . LEU A 1 94 ? 10 -7.414 1.487 1 95.88 94 LEU A N 1
ATOM 721 C CA . LEU A 1 94 ? 11.453 -7.289 1.443 1 95.88 94 LEU A CA 1
ATOM 722 C C . LEU A 1 94 ? 12.039 -7.238 2.852 1 95.88 94 LEU A C 1
ATOM 724 O O . LEU A 1 94 ? 13.102 -7.812 3.111 1 95.88 94 LEU A O 1
ATOM 728 N N . HIS A 1 95 ? 11.344 -6.629 3.689 1 93.88 95 HIS A N 1
ATOM 729 C CA . HIS A 1 95 ? 11.805 -6.516 5.07 1 93.88 95 HIS A CA 1
ATOM 730 C C . HIS A 1 95 ? 11.703 -7.855 5.793 1 93.88 95 HIS A C 1
ATOM 732 O O . HIS A 1 95 ? 12.523 -8.156 6.664 1 93.88 95 HIS A O 1
ATOM 738 N N . ARG A 1 96 ? 10.781 -8.641 5.438 1 95.56 96 ARG A N 1
ATOM 739 C CA . ARG A 1 96 ? 10.523 -9.906 6.125 1 95.56 96 ARG A CA 1
ATOM 740 C C . ARG A 1 96 ? 11.375 -11.031 5.547 1 95.56 96 ARG A C 1
ATOM 742 O O . ARG A 1 96 ? 11.523 -12.086 6.168 1 95.56 96 ARG A O 1
ATOM 749 N N . ALA A 1 97 ? 11.812 -10.828 4.355 1 96.88 97 ALA A N 1
ATOM 750 C CA . ALA A 1 97 ? 12.539 -11.898 3.666 1 96.88 97 ALA A CA 1
ATOM 751 C C . ALA A 1 97 ? 13.797 -12.289 4.43 1 96.88 97 ALA A C 1
ATOM 753 O O . ALA A 1 97 ? 14.609 -11.43 4.789 1 96.88 97 ALA A O 1
ATOM 754 N N . PRO A 1 98 ? 13.938 -13.609 4.699 1 96.94 98 PRO A N 1
ATOM 755 C CA . PRO A 1 98 ? 15.188 -14.039 5.332 1 96.94 98 PRO A CA 1
ATOM 756 C C . PRO A 1 98 ? 16.391 -13.953 4.395 1 96.94 98 PRO A C 1
ATOM 758 O O . PRO A 1 98 ? 16.219 -13.938 3.172 1 96.94 98 PRO A O 1
ATOM 761 N N . VAL A 1 99 ? 17.547 -14.008 4.941 1 94.38 99 VAL A N 1
ATOM 762 C CA . VAL A 1 99 ? 18.797 -13.852 4.199 1 94.38 99 VAL A CA 1
ATOM 763 C C . VAL A 1 99 ? 18.938 -14.977 3.18 1 94.38 99 VAL A C 1
ATOM 765 O O . VAL A 1 99 ? 19.469 -14.773 2.082 1 94.38 99 VAL A O 1
ATOM 768 N N . ASP A 1 100 ? 18.406 -16.094 3.512 1 95.75 100 ASP A N 1
ATOM 769 C CA . ASP A 1 100 ? 18.578 -17.266 2.652 1 95.75 100 ASP A CA 1
ATOM 770 C C . ASP A 1 100 ? 17.359 -17.469 1.752 1 95.75 100 ASP A C 1
ATOM 772 O O . ASP A 1 100 ? 17.188 -18.531 1.15 1 95.75 100 ASP A O 1
ATOM 776 N N . GLY A 1 101 ? 16.516 -16.453 1.784 1 93.81 101 GLY A N 1
ATOM 777 C CA . GLY A 1 101 ? 15.383 -16.531 0.869 1 93.81 101 GLY A CA 1
ATOM 778 C C . GLY A 1 101 ? 15.797 -16.469 -0.59 1 93.81 101 GLY A C 1
ATOM 779 O O . GLY A 1 101 ? 16.734 -15.766 -0.946 1 93.81 101 GLY A O 1
ATOM 780 N N . ARG A 1 102 ? 15.086 -17.25 -1.438 1 94.88 102 ARG A N 1
ATOM 781 C CA . ARG A 1 102 ? 15.469 -17.297 -2.844 1 94.88 102 ARG A CA 1
ATOM 782 C C . ARG A 1 102 ? 14.383 -16.719 -3.736 1 94.88 102 ARG A C 1
ATOM 784 O O . ARG A 1 102 ? 14.594 -16.516 -4.934 1 94.88 102 ARG A O 1
ATOM 791 N N . ALA A 1 103 ? 13.289 -16.406 -3.156 1 97.81 103 ALA A N 1
ATOM 792 C CA . ALA A 1 103 ? 12.148 -15.945 -3.947 1 97.81 103 ALA A CA 1
ATOM 793 C C . ALA A 1 103 ? 12.445 -14.594 -4.586 1 97.81 103 ALA A C 1
ATOM 795 O O . ALA A 1 103 ? 13.039 -13.719 -3.955 1 97.81 103 ALA A O 1
ATOM 796 N N . LYS A 1 104 ? 12.07 -14.445 -5.816 1 98 104 LYS A N 1
ATOM 797 C CA . LYS A 1 104 ? 12.008 -13.117 -6.426 1 98 104 LYS A CA 1
ATOM 798 C C . LYS A 1 104 ? 10.805 -12.336 -5.914 1 98 104 LYS A C 1
ATOM 800 O O . LYS A 1 104 ? 9.656 -12.703 -6.188 1 98 104 LYS A O 1
ATOM 805 N N . ILE A 1 105 ? 11.047 -11.305 -5.227 1 97.81 105 ILE A N 1
ATOM 806 C CA . ILE A 1 105 ? 9.992 -10.461 -4.676 1 97.81 105 ILE A CA 1
ATOM 807 C C . ILE A 1 105 ? 9.711 -9.305 -5.633 1 97.81 105 ILE A C 1
ATOM 809 O O . ILE A 1 105 ? 10.594 -8.484 -5.902 1 97.81 105 ILE A O 1
ATOM 813 N N . GLU A 1 106 ? 8.438 -9.211 -6.105 1 95.56 106 GLU A N 1
ATOM 814 C CA . GLU A 1 106 ? 8.117 -8.211 -7.125 1 95.56 106 GLU A CA 1
ATOM 815 C C . GLU A 1 106 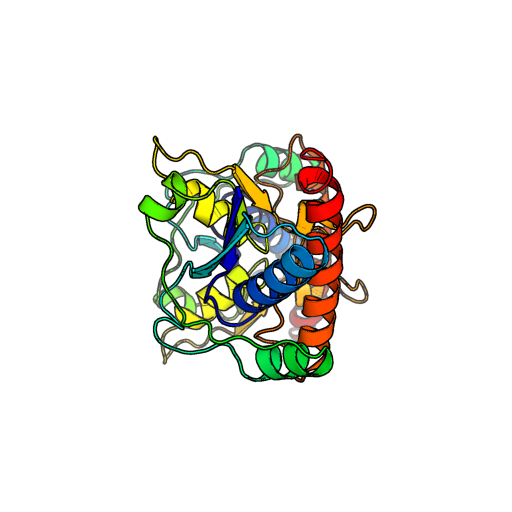? 6.691 -7.695 -6.953 1 95.56 106 GLU A C 1
ATOM 817 O O . GLU A 1 106 ? 5.883 -8.305 -6.242 1 95.56 106 GLU A O 1
ATOM 822 N N . LEU A 1 107 ? 6.516 -6.555 -7.543 1 95.12 107 LEU A N 1
ATOM 823 C CA . LEU A 1 107 ? 5.156 -6.047 -7.695 1 95.12 107 LEU A CA 1
ATOM 824 C C . LEU A 1 107 ? 4.418 -6.801 -8.797 1 95.12 107 LEU A C 1
ATOM 826 O O . LEU A 1 107 ? 4.918 -6.914 -9.922 1 95.12 107 LEU A O 1
ATOM 830 N N . LEU A 1 108 ? 3.211 -7.301 -8.461 1 96.56 108 LEU A N 1
ATOM 831 C CA . LEU A 1 108 ? 2.418 -7.938 -9.508 1 96.56 108 LEU A CA 1
ATOM 832 C C . LEU A 1 108 ? 2.141 -6.961 -10.648 1 96.56 108 LEU A C 1
ATOM 834 O O . LEU A 1 108 ? 2.154 -7.352 -11.82 1 96.56 108 LEU A O 1
ATOM 838 N N . GLY A 1 109 ? 1.978 -5.723 -10.32 1 93.25 109 GLY A N 1
ATOM 839 C CA . GLY A 1 109 ? 1.67 -4.684 -11.289 1 93.25 109 GLY A CA 1
ATOM 840 C C . GLY A 1 109 ? 2.771 -4.473 -12.312 1 93.25 109 GLY A C 1
ATOM 841 O O . GLY A 1 109 ? 2.559 -3.82 -13.336 1 93.25 109 GLY A O 1
ATOM 842 N N . ASN A 1 110 ? 3.963 -4.992 -12.062 1 91.56 110 ASN A N 1
ATOM 843 C CA . ASN A 1 110 ? 5.027 -4.906 -13.055 1 91.56 110 ASN A CA 1
ATOM 844 C C . ASN A 1 110 ? 4.633 -5.594 -14.359 1 91.56 110 ASN A C 1
ATOM 846 O O . ASN A 1 110 ? 5.223 -5.332 -15.414 1 91.56 110 ASN A O 1
ATOM 850 N N . TYR A 1 111 ? 3.646 -6.383 -14.305 1 93.62 111 TYR A N 1
ATOM 851 C CA . TYR A 1 111 ? 3.219 -7.133 -15.477 1 93.62 111 TYR A CA 1
ATOM 852 C C . TYR A 1 111 ? 2.004 -6.48 -16.125 1 93.62 111 TYR A C 1
ATOM 854 O O . TYR A 1 111 ? 1.387 -7.055 -17.031 1 93.62 111 TYR A O 1
ATOM 862 N N . ARG A 1 112 ? 1.568 -5.41 -15.641 1 87.44 112 ARG A N 1
ATOM 863 C CA . ARG A 1 112 ? 0.429 -4.723 -16.234 1 87.44 112 ARG A CA 1
ATOM 864 C C . ARG A 1 112 ? 0.73 -4.309 -17.672 1 87.44 112 ARG A C 1
ATOM 866 O O . ARG A 1 112 ? -0.179 -4.215 -18.5 1 87.44 112 ARG A O 1
ATOM 873 N N . GLY A 1 113 ? 1.881 -4.152 -18.203 1 74.75 113 GLY A N 1
ATOM 874 C CA . GLY A 1 113 ? 2.225 -3.65 -19.516 1 74.75 113 GLY A CA 1
ATOM 875 C C . GLY A 1 113 ? 2.348 -2.139 -19.578 1 74.75 113 GLY A C 1
ATOM 876 O O . GLY A 1 113 ? 2.85 -1.519 -18.625 1 74.75 113 GLY A O 1
ATOM 877 N N . LYS A 1 114 ? 1.883 -1.382 -20.625 1 60.38 114 LYS A N 1
ATOM 878 C CA . LYS A 1 114 ? 2.033 0.03 -20.969 1 60.38 114 LYS A CA 1
ATOM 879 C C . LYS A 1 114 ? 1.234 0.915 -20.016 1 60.38 114 LYS A C 1
ATOM 881 O O . LYS A 1 114 ? 1.43 2.131 -19.969 1 60.38 114 LYS A O 1
ATOM 886 N N . GLU A 1 115 ? 0.426 0.215 -19.281 1 53.94 115 GLU A N 1
ATOM 887 C CA . GLU A 1 115 ? -0.397 1.116 -18.469 1 53.94 115 GLU A CA 1
ATOM 888 C C . GLU A 1 115 ? 0.364 1.614 -17.25 1 53.94 115 GLU A C 1
ATOM 890 O O . GLU A 1 115 ? 1.182 0.887 -16.688 1 53.94 115 GLU A O 1
ATOM 895 N N . LEU A 1 116 ? 0.511 2.895 -17.047 1 53.72 116 LEU A N 1
ATOM 896 C CA . LEU A 1 116 ? 1.304 3.701 -16.125 1 53.72 116 LEU A CA 1
ATOM 897 C C . LEU A 1 116 ? 1.006 3.322 -14.688 1 53.72 116 LEU A C 1
ATOM 899 O O . LEU A 1 116 ? 1.793 3.625 -13.789 1 53.72 116 LEU A O 1
ATOM 903 N N . ASP A 1 117 ? -0.081 2.482 -14.492 1 63.22 117 ASP A N 1
ATOM 904 C CA . ASP A 1 117 ? -0.312 2.371 -13.055 1 63.22 117 ASP A CA 1
ATOM 905 C C . ASP A 1 117 ? 0.001 0.963 -12.555 1 63.22 117 ASP A C 1
ATOM 907 O O . ASP A 1 117 ? -0.746 0.021 -12.828 1 63.22 117 ASP A O 1
ATOM 911 N N . ARG A 1 118 ? 1.126 0.797 -11.836 1 74.88 118 ARG A N 1
ATOM 912 C CA . ARG A 1 118 ? 1.665 -0.489 -11.398 1 74.88 118 ARG A CA 1
ATOM 913 C C . ARG A 1 118 ? 1.01 -0.948 -10.102 1 74.88 118 ARG A C 1
ATOM 915 O O . ARG A 1 118 ? 1.329 -2.02 -9.586 1 74.88 118 ARG A O 1
ATOM 922 N N . ILE A 1 119 ? 0.082 -0.23 -9.695 1 81.25 119 ILE A N 1
ATOM 923 C CA . ILE A 1 119 ? -0.542 -0.579 -8.422 1 81.25 119 ILE A CA 1
ATOM 924 C C . ILE A 1 119 ? -1.847 -1.33 -8.68 1 81.25 119 ILE A C 1
ATOM 926 O O . ILE A 1 119 ? -2.664 -0.908 -9.5 1 81.25 119 ILE A O 1
ATOM 930 N N . ILE A 1 120 ? -1.963 -2.516 -8.102 1 89.25 120 ILE A N 1
ATOM 931 C CA . ILE A 1 120 ? -3.26 -3.182 -8.055 1 89.25 120 ILE A CA 1
ATOM 932 C C . ILE A 1 120 ? -4.137 -2.535 -6.984 1 89.25 120 ILE A C 1
ATOM 934 O O . ILE A 1 120 ? -3.758 -2.488 -5.809 1 89.25 120 ILE A O 1
ATOM 938 N N . ILE A 1 121 ? -5.211 -2.053 -7.426 1 87.88 121 ILE A N 1
ATOM 939 C CA . ILE A 1 121 ? -6.055 -1.315 -6.492 1 87.88 121 ILE A CA 1
ATOM 940 C C . ILE A 1 121 ? -6.539 -2.25 -5.387 1 87.88 121 ILE A C 1
ATOM 942 O O . ILE A 1 121 ? -6.785 -3.436 -5.629 1 87.88 121 ILE A O 1
ATOM 946 N N . ASP A 1 122 ? -6.66 -1.761 -4.168 1 90.56 122 ASP A N 1
ATOM 947 C CA . ASP A 1 122 ? -7.266 -2.48 -3.055 1 90.56 122 ASP A CA 1
ATOM 948 C C . ASP A 1 122 ? -8.734 -2.092 -2.883 1 90.56 122 ASP A C 1
ATOM 950 O O . ASP A 1 122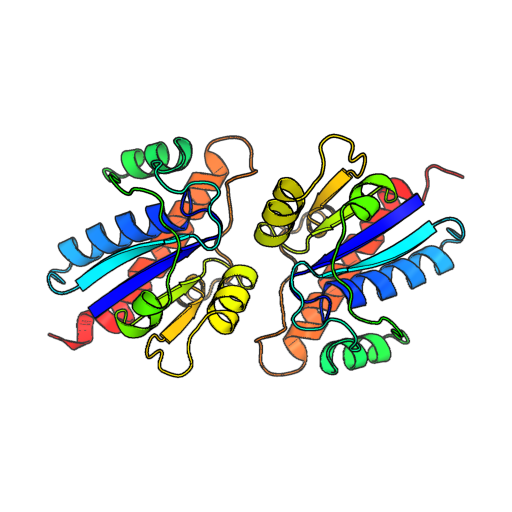 ? -9.039 -1.026 -2.348 1 90.56 122 ASP A O 1
ATOM 954 N N . PRO A 1 123 ? -9.594 -2.965 -3.25 1 91.25 123 PRO A N 1
ATOM 955 C CA . PRO A 1 123 ? -11.008 -2.596 -3.238 1 91.25 123 PRO A CA 1
ATOM 956 C C . PRO A 1 123 ? -11.656 -2.762 -1.863 1 91.25 123 PRO A C 1
ATOM 958 O O . PRO A 1 123 ? -12.82 -2.406 -1.675 1 91.25 123 PRO A O 1
ATOM 961 N N . TYR A 1 124 ? -10.961 -3.18 -0.93 1 87 124 TYR A N 1
ATOM 962 C CA . TYR A 1 124 ? -11.508 -3.611 0.35 1 87 124 TYR A CA 1
ATOM 963 C C . TYR A 1 124 ? -12.352 -2.51 0.979 1 87 124 TYR A C 1
ATOM 965 O O . TYR A 1 124 ? -13.438 -2.773 1.508 1 87 124 TYR A O 1
ATOM 973 N N . PHE A 1 125 ? -11.953 -1.288 0.791 1 78.56 125 PHE A N 1
ATOM 974 C CA . PHE A 1 125 ? -12.633 -0.219 1.516 1 78.56 125 PHE A CA 1
ATOM 975 C C . PHE A 1 125 ? -13.562 0.554 0.593 1 78.56 125 PHE A C 1
ATOM 977 O O . PHE A 1 125 ? -14.141 1.571 0.99 1 78.56 125 PHE A O 1
ATOM 984 N N . GLU A 1 126 ? -13.602 0.164 -0.588 1 81.25 126 GLU A N 1
ATOM 985 C CA . GLU A 1 126 ? -14.555 0.78 -1.508 1 81.25 126 GLU A CA 1
ATOM 986 C C . GLU A 1 126 ? -15.953 0.202 -1.321 1 81.25 126 GLU A C 1
ATOM 988 O O . GLU A 1 126 ? -16.109 -0.945 -0.896 1 81.25 126 GLU A O 1
ATOM 993 N N . HIS A 1 127 ? -16.844 1.134 -1.665 1 83.88 127 HIS A N 1
ATOM 994 C CA . HIS A 1 127 ? -18.234 0.674 -1.598 1 83.88 127 HIS A CA 1
ATOM 995 C C . HIS A 1 127 ? -18.641 -0.031 -2.887 1 83.88 127 HIS A C 1
ATOM 997 O O . HIS A 1 127 ? -18.25 0.395 -3.979 1 83.88 127 HIS A O 1
ATOM 1003 N N . GLY A 1 128 ? -19.406 -1.072 -2.707 1 88.81 128 GLY A N 1
ATOM 1004 C CA . GLY A 1 128 ? -19.953 -1.772 -3.859 1 88.81 128 GLY A CA 1
ATOM 1005 C C . GLY A 1 128 ? -18.953 -2.729 -4.5 1 88.81 128 GLY A C 1
ATOM 1006 O O . GLY A 1 128 ? -17.891 -2.998 -3.938 1 88.81 128 GLY A O 1
ATOM 1007 N N . ILE A 1 129 ? -19.344 -3.332 -5.637 1 94.62 129 ILE A N 1
ATOM 1008 C CA . ILE A 1 129 ? -18.609 -4.426 -6.266 1 94.62 129 ILE A CA 1
ATOM 1009 C C . ILE A 1 129 ? -17.719 -3.879 -7.367 1 94.62 129 ILE A C 1
ATOM 1011 O O . ILE A 1 129 ? -16.844 -4.586 -7.871 1 94.62 129 ILE A O 1
ATOM 1015 N N . HIS A 1 130 ? -17.828 -2.613 -7.699 1 92.88 130 HIS A N 1
ATOM 1016 C CA . HIS A 1 130 ? -17.141 -2.037 -8.844 1 92.88 130 HIS A CA 1
ATOM 1017 C C . HIS A 1 130 ? -15.625 -2.049 -8.641 1 92.88 130 HIS A C 1
ATOM 1019 O O . HIS A 1 130 ? -14.867 -2.348 -9.57 1 92.88 130 HIS A O 1
ATOM 1025 N N . GLY A 1 131 ? -15.211 -1.719 -7.48 1 92 131 GLY A N 1
ATOM 1026 C CA . GLY A 1 131 ? -13.789 -1.767 -7.191 1 92 131 GLY A CA 1
ATOM 1027 C C . GLY A 1 131 ? -13.195 -3.156 -7.332 1 92 131 GLY A C 1
ATOM 1028 O O . GLY A 1 131 ? -12.062 -3.311 -7.789 1 92 131 GLY A O 1
ATOM 1029 N N . PHE A 1 132 ? -13.977 -4.16 -6.973 1 96.19 132 PHE A N 1
ATOM 1030 C CA . PHE A 1 132 ? -13.523 -5.543 -7.051 1 96.19 132 PHE A CA 1
ATOM 1031 C C . PHE A 1 132 ? -13.414 -5.992 -8.5 1 96.19 132 PHE A C 1
ATOM 1033 O O . PHE A 1 132 ? -12.492 -6.738 -8.852 1 96.19 132 PHE A O 1
ATOM 1040 N N . ARG A 1 133 ? -14.289 -5.508 -9.312 1 96.31 133 ARG A N 1
ATOM 1041 C CA . ARG A 1 133 ? -14.211 -5.836 -10.727 1 96.31 133 ARG A CA 1
ATOM 1042 C C . ARG A 1 133 ? -12.977 -5.207 -11.367 1 96.31 133 ARG A C 1
ATOM 1044 O O . ARG A 1 133 ? -12.297 -5.844 -12.18 1 96.31 133 ARG A O 1
ATOM 1051 N N . ARG A 1 134 ? -12.719 -4 -11 1 92.69 134 ARG A N 1
ATOM 1052 C CA . ARG A 1 134 ? -11.523 -3.34 -11.516 1 92.69 134 ARG A CA 1
ATOM 1053 C C . ARG A 1 134 ? -10.258 -4.059 -11.062 1 92.69 134 ARG A C 1
ATOM 1055 O O . ARG A 1 134 ? -9.328 -4.254 -11.844 1 92.69 134 ARG A O 1
ATOM 1062 N N . CYS A 1 135 ? -10.25 -4.387 -9.805 1 94.19 135 CYS A N 1
ATOM 1063 C CA . CYS A 1 135 ? -9.133 -5.152 -9.258 1 94.19 135 CYS A CA 1
ATOM 1064 C C . CYS A 1 135 ? -8.938 -6.453 -10.031 1 94.19 135 CYS A C 1
ATOM 1066 O O . CYS A 1 135 ? -7.816 -6.781 -10.43 1 94.19 135 CYS A O 1
ATOM 1068 N N . PHE A 1 136 ? -10.039 -7.164 -10.273 1 97.06 136 PHE A N 1
ATOM 1069 C CA . PHE A 1 136 ? -10.008 -8.414 -11.016 1 97.06 136 PHE A CA 1
ATOM 1070 C C . PHE A 1 136 ? -9.422 -8.211 -12.406 1 97.06 136 PHE A C 1
ATOM 1072 O O . PHE A 1 136 ? -8.555 -8.969 -12.844 1 97.06 136 PHE A O 1
ATOM 1079 N N . ASP A 1 137 ? -9.828 -7.137 -13.062 1 95.38 137 ASP A N 1
ATOM 1080 C CA . ASP A 1 137 ? -9.352 -6.832 -14.406 1 95.38 137 ASP A CA 1
ATOM 1081 C C . ASP A 1 137 ? -7.84 -6.594 -14.406 1 95.38 137 ASP A C 1
ATOM 1083 O O . ASP A 1 137 ? -7.133 -7.066 -15.297 1 95.38 137 ASP A O 1
ATOM 1087 N N . GLN A 1 138 ? -7.422 -5.871 -13.469 1 94.31 138 GLN A N 1
ATOM 1088 C CA . GLN A 1 138 ? -5.988 -5.621 -13.359 1 94.31 138 GLN A CA 1
ATOM 1089 C C . GLN A 1 138 ? -5.215 -6.922 -13.164 1 94.31 138 GLN A C 1
ATOM 1091 O O . GLN A 1 138 ? -4.191 -7.148 -13.812 1 94.31 138 GLN A O 1
ATOM 1096 N N . ILE A 1 139 ? -5.711 -7.738 -12.281 1 96.75 139 ILE A N 1
ATOM 1097 C CA . ILE A 1 139 ? -5.066 -9.008 -11.961 1 96.75 139 ILE A CA 1
ATOM 1098 C C . ILE A 1 139 ? -5.023 -9.891 -13.203 1 96.75 139 ILE A C 1
ATOM 1100 O O . ILE A 1 139 ? -3.998 -10.508 -13.492 1 96.75 139 ILE A O 1
ATOM 1104 N N . MET A 1 140 ? -6.094 -9.922 -13.922 1 96.94 140 MET A N 1
ATOM 1105 C CA . MET A 1 140 ? -6.172 -10.734 -15.125 1 96.94 140 MET A CA 1
ATOM 1106 C C . MET A 1 140 ? -5.086 -10.344 -16.125 1 96.94 140 MET A C 1
ATOM 1108 O O . MET A 1 140 ? -4.406 -11.203 -16.688 1 96.94 140 MET A O 1
ATOM 1112 N N . ILE A 1 141 ? -4.941 -9.055 -16.297 1 95.5 141 ILE A N 1
ATOM 1113 C CA . ILE A 1 141 ? -3.955 -8.562 -17.25 1 95.5 141 ILE A CA 1
ATOM 1114 C C . ILE A 1 141 ? -2.551 -8.938 -16.781 1 95.5 141 ILE A C 1
ATOM 1116 O O . ILE A 1 141 ? -1.736 -9.43 -17.578 1 95.5 141 ILE A O 1
ATOM 1120 N N . CYS A 1 142 ? -2.256 -8.734 -15.539 1 96.38 142 CYS A N 1
ATOM 1121 C CA . CYS A 1 142 ? -0.931 -9.023 -15 1 96.38 142 CYS A CA 1
ATOM 1122 C C . CYS A 1 142 ? -0.617 -10.508 -15.078 1 96.38 142 CYS A C 1
ATOM 1124 O O . CYS A 1 142 ? 0.478 -10.898 -15.492 1 96.38 142 CYS A O 1
ATOM 1126 N N . CYS A 1 143 ? -1.565 -11.344 -14.703 1 97.38 143 CYS A N 1
ATOM 1127 C CA . CYS A 1 143 ? -1.354 -12.789 -14.734 1 97.38 143 CYS A CA 1
ATOM 1128 C C . CYS A 1 143 ? -1.15 -13.281 -16.156 1 97.38 143 CYS A C 1
ATOM 1130 O O . CYS A 1 143 ? -0.288 -14.117 -16.422 1 97.38 143 CYS A O 1
ATOM 1132 N N . ALA A 1 144 ? -1.939 -12.758 -17.078 1 96.5 144 ALA A N 1
ATOM 1133 C CA . ALA A 1 144 ? -1.777 -13.141 -18.469 1 96.5 144 ALA A CA 1
ATOM 1134 C C . ALA A 1 144 ? -0.375 -12.805 -18.969 1 96.5 144 ALA A C 1
ATOM 1136 O O . ALA A 1 144 ? 0.269 -13.625 -19.625 1 96.5 144 ALA A O 1
ATOM 1137 N N . ASN A 1 145 ? 0.068 -11.648 -18.672 1 95.06 145 ASN A N 1
ATOM 1138 C CA . ASN A 1 145 ? 1.394 -11.227 -19.109 1 95.06 145 ASN A CA 1
ATOM 1139 C C . ASN A 1 145 ? 2.494 -12.031 -18.422 1 95.06 145 ASN A C 1
ATOM 1141 O O . ASN A 1 145 ? 3.543 -12.289 -19.016 1 95.06 145 ASN A O 1
ATOM 1145 N N . PHE A 1 146 ? 2.273 -12.375 -17.203 1 97.19 146 PHE A N 1
ATOM 1146 C CA . PHE A 1 146 ? 3.238 -13.211 -16.5 1 97.19 146 PHE A CA 1
ATOM 1147 C C . PHE A 1 146 ? 3.393 -14.562 -17.188 1 97.19 146 PHE A C 1
ATOM 1149 O O . PHE A 1 146 ? 4.512 -15.039 -17.391 1 97.19 146 PHE A O 1
ATOM 1156 N N . ILE A 1 147 ? 2.311 -15.141 -17.578 1 96.88 147 ILE A N 1
ATOM 1157 C CA . ILE A 1 147 ? 2.328 -16.422 -18.266 1 96.88 147 ILE A CA 1
ATOM 1158 C C . ILE A 1 147 ? 3.039 -16.281 -19.609 1 96.88 147 ILE A C 1
ATOM 1160 O O . ILE A 1 147 ? 3.842 -17.141 -19.984 1 96.88 147 ILE A O 1
ATOM 1164 N N . LYS A 1 148 ? 2.73 -15.195 -20.328 1 94.5 148 LYS A N 1
ATOM 1165 C CA . LYS A 1 148 ? 3.385 -14.945 -21.609 1 94.5 148 LYS A CA 1
ATOM 1166 C C . LYS A 1 148 ? 4.898 -14.867 -21.438 1 94.5 148 LYS A C 1
ATOM 1168 O O . LYS A 1 148 ? 5.645 -15.344 -22.297 1 94.5 148 LYS A O 1
ATOM 1173 N N . THR A 1 149 ? 5.273 -14.328 -20.422 1 94.31 149 THR A N 1
ATOM 1174 C CA . THR A 1 149 ? 6.691 -14.094 -20.172 1 94.31 149 THR A CA 1
ATOM 1175 C C . THR A 1 149 ? 7.375 -15.367 -19.688 1 94.31 149 THR A C 1
ATOM 1177 O O . THR A 1 149 ? 8.5 -15.672 -20.094 1 94.31 149 THR A O 1
ATOM 1180 N N . HIS A 1 150 ? 6.746 -16.156 -18.859 1 94.44 150 HIS A N 1
ATOM 1181 C CA . HIS A 1 150 ? 7.438 -17.234 -18.172 1 94.44 150 HIS A CA 1
ATOM 1182 C C . HIS A 1 150 ? 6.871 -18.594 -18.562 1 94.44 150 HIS A C 1
ATOM 1184 O O . HIS A 1 150 ? 7.465 -19.625 -18.25 1 94.44 150 HIS A O 1
ATOM 1190 N N . GLY A 1 151 ? 5.664 -18.562 -19.047 1 86.31 151 GLY A N 1
ATOM 1191 C CA . GLY A 1 151 ? 5.027 -19.812 -19.422 1 86.31 151 GLY A CA 1
ATOM 1192 C C . GLY A 1 151 ? 5.641 -20.453 -20.656 1 86.31 151 GLY A C 1
ATOM 1193 O O . GLY A 1 151 ? 5.59 -21.672 -20.812 1 86.31 151 GLY A O 1
ATOM 1194 N N . ARG A 1 152 ? 5.949 -19.656 -21.906 1 69.44 152 ARG A N 1
ATOM 1195 C CA . ARG A 1 152 ? 6.438 -20.219 -23.172 1 69.44 152 ARG A CA 1
ATOM 1196 C C . ARG A 1 152 ? 7.809 -20.859 -22.984 1 69.44 152 ARG A C 1
ATOM 1198 O O . ARG A 1 152 ? 8.234 -21.672 -23.812 1 69.44 152 ARG A O 1
ATOM 1205 N N . THR A 1 153 ? 8.594 -20.5 -22.016 1 51.84 153 THR A N 1
ATOM 1206 C CA . THR A 1 153 ? 9.945 -21.031 -22.203 1 51.84 153 THR A CA 1
ATOM 1207 C C . THR A 1 153 ? 9.953 -22.547 -22.047 1 51.84 153 THR A C 1
ATOM 1209 O O . THR A 1 153 ? 10.891 -23.219 -22.5 1 51.84 153 THR A O 1
ATOM 1212 N N . GLY A 1 154 ? 9.109 -23.297 -21.391 1 41.12 154 GLY A N 1
ATOM 1213 C CA . GLY A 1 154 ? 9.352 -24.719 -21.484 1 41.12 154 GLY A CA 1
ATOM 1214 C C . GLY A 1 154 ? 8.844 -25.328 -22.781 1 41.12 154 GLY A C 1
ATOM 1215 O O . GLY A 1 154 ? 8.969 -26.531 -23.016 1 41.12 154 GLY A O 1
ATOM 1216 N N . GLN A 1 155 ? 8.055 -24.703 -23.781 1 31.92 155 GLN A N 1
ATOM 1217 C CA . GLN A 1 155 ? 7.934 -25.562 -24.953 1 31.92 155 GLN A CA 1
ATOM 1218 C C . GLN A 1 155 ? 9.172 -25.469 -25.844 1 31.92 155 GLN A C 1
ATOM 1220 O O . GLN A 1 155 ? 9.789 -24.406 -25.938 1 31.92 155 GLN A O 1
ATOM 1225 N N . MET B 1 1 ? -5.965 22.812 14.227 1 95.94 1 MET B N 1
ATOM 1226 C CA . MET B 1 1 ? -6.16 21.5 13.609 1 95.94 1 MET B CA 1
ATOM 1227 C C . MET B 1 1 ? -4.859 20.703 13.602 1 95.94 1 MET B C 1
ATOM 1229 O O . MET B 1 1 ? -3.791 21.25 13.328 1 95.94 1 MET B O 1
ATOM 1233 N N . LYS B 1 2 ? -4.914 19.453 13.977 1 98.44 2 LYS B N 1
ATOM 1234 C CA . LYS B 1 2 ? -3.734 18.594 14.039 1 98.44 2 LYS B CA 1
ATOM 1235 C C . LYS B 1 2 ? -3.789 17.5 12.977 1 98.44 2 LYS B C 1
ATOM 1237 O O . LYS B 1 2 ? -4.75 16.734 12.914 1 98.44 2 LYS B O 1
ATOM 1242 N N . ILE B 1 3 ? -2.699 17.469 12.141 1 98.69 3 ILE B N 1
ATOM 1243 C CA . ILE B 1 3 ? -2.682 16.562 10.992 1 98.69 3 ILE B CA 1
ATOM 1244 C C . ILE B 1 3 ? -1.452 15.664 11.062 1 98.69 3 ILE B C 1
ATOM 1246 O O . ILE B 1 3 ? -0.335 16.141 11.273 1 98.69 3 ILE B O 1
ATOM 1250 N N . LEU B 1 4 ? -1.673 14.375 10.906 1 98.88 4 LEU B N 1
ATOM 1251 C CA . LEU B 1 4 ? -0.593 13.398 10.914 1 98.88 4 LEU B CA 1
ATOM 1252 C C . LEU B 1 4 ? -0.515 12.664 9.586 1 98.88 4 LEU B C 1
ATOM 1254 O O . LEU B 1 4 ? -1.515 12.117 9.109 1 98.88 4 LEU B O 1
ATOM 1258 N N . PHE B 1 5 ? 0.654 12.672 8.953 1 98.88 5 PHE B N 1
ATOM 1259 C CA . PHE B 1 5 ? 0.909 11.891 7.75 1 98.88 5 PHE B CA 1
ATOM 1260 C C . PHE B 1 5 ? 1.646 10.602 8.086 1 98.88 5 PHE B C 1
ATOM 1262 O O . PHE B 1 5 ? 2.652 10.625 8.797 1 98.88 5 PHE B O 1
ATOM 1269 N N . VAL B 1 6 ? 1.161 9.445 7.523 1 98.69 6 VAL B N 1
ATOM 1270 C CA . VAL B 1 6 ? 1.743 8.164 7.906 1 98.69 6 VAL B CA 1
ATOM 1271 C C . VAL B 1 6 ? 2.107 7.367 6.656 1 98.69 6 VAL B C 1
ATOM 1273 O O . VAL B 1 6 ? 1.315 7.285 5.711 1 98.69 6 VAL B O 1
ATOM 1276 N N . CYS B 1 7 ? 3.268 6.883 6.59 1 97.62 7 CYS B N 1
ATOM 1277 C CA . CYS B 1 7 ? 3.66 5.863 5.625 1 97.62 7 CYS B CA 1
ATOM 1278 C C . CYS B 1 7 ? 4.387 4.711 6.309 1 97.62 7 CYS B C 1
ATOM 1280 O O . CYS B 1 7 ? 4.457 4.66 7.539 1 97.62 7 CYS B O 1
ATOM 1282 N N . ILE B 1 8 ? 4.891 3.797 5.574 1 96.06 8 ILE B N 1
ATOM 1283 C CA . ILE B 1 8 ? 5.422 2.578 6.172 1 96.06 8 ILE B CA 1
ATOM 1284 C C . ILE B 1 8 ? 6.637 2.914 7.035 1 96.06 8 ILE B C 1
ATOM 1286 O O . ILE B 1 8 ? 6.672 2.578 8.219 1 96.06 8 ILE B O 1
ATOM 1290 N N . GLY B 1 9 ? 7.574 3.678 6.539 1 96 9 GLY B N 1
ATOM 1291 C CA . GLY B 1 9 ? 8.836 3.844 7.246 1 96 9 GLY B CA 1
ATOM 1292 C C . GLY B 1 9 ? 9.047 5.25 7.77 1 96 9 GLY B C 1
ATOM 1293 O O . GLY B 1 9 ? 10.047 5.531 8.43 1 96 9 GLY B O 1
ATOM 1294 N N . ASN B 1 10 ? 8.109 6.168 7.359 1 97.88 10 ASN B N 1
ATOM 1295 C CA . ASN B 1 10 ? 8.281 7.562 7.754 1 97.88 10 ASN B CA 1
ATOM 1296 C C . ASN B 1 10 ? 9.609 8.125 7.258 1 97.88 10 ASN B C 1
ATOM 1298 O O . ASN B 1 10 ? 10.305 8.828 7.996 1 97.88 10 ASN B O 1
ATOM 1302 N N . SER B 1 11 ? 9.945 7.832 6.074 1 96.31 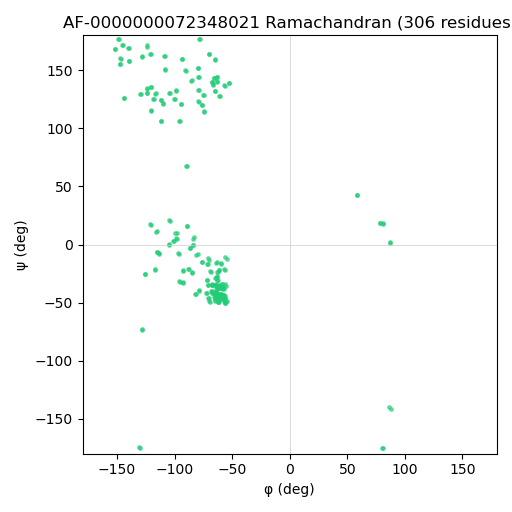11 SER B N 1
ATOM 1303 C CA . SER B 1 11 ? 11.25 8.227 5.559 1 96.31 11 SER B CA 1
ATOM 1304 C C . SER B 1 11 ? 11.117 9.016 4.258 1 96.31 11 SER B C 1
ATOM 1306 O O . SER B 1 11 ? 12 9.789 3.898 1 96.31 11 SER B O 1
ATOM 1308 N N . CYS B 1 12 ? 10.023 8.812 3.508 1 95.56 12 CYS B N 1
ATOM 1309 C CA . CYS B 1 12 ? 9.93 9.406 2.182 1 95.56 12 CYS B CA 1
ATOM 1310 C C . CYS B 1 12 ? 8.617 10.172 2.02 1 95.56 12 CYS B C 1
ATOM 1312 O O . CYS B 1 12 ? 8.594 11.398 2.109 1 95.56 12 CYS B O 1
ATOM 1314 N N . ARG B 1 13 ? 7.547 9.508 1.895 1 96.75 13 ARG B N 1
ATOM 1315 C CA . ARG B 1 13 ? 6.266 10.102 1.526 1 96.75 13 ARG B CA 1
ATOM 1316 C C . ARG B 1 13 ? 5.723 10.977 2.654 1 96.75 13 ARG B C 1
ATOM 1318 O O . ARG B 1 13 ? 5.332 12.125 2.426 1 96.75 13 ARG B O 1
ATOM 1325 N N . SER B 1 14 ? 5.734 10.375 3.873 1 98.62 14 SER B N 1
ATOM 1326 C CA . SER B 1 14 ? 5.078 11.07 4.977 1 98.62 14 SER B CA 1
ATOM 1327 C C . SER B 1 14 ? 5.883 12.281 5.426 1 98.62 14 SER B C 1
ATOM 1329 O O . SER B 1 14 ? 5.32 13.352 5.676 1 98.62 14 SER B O 1
ATOM 1331 N N . PRO B 1 15 ? 7.215 12.227 5.539 1 98.31 15 PRO B N 1
ATOM 1332 C CA . PRO B 1 15 ? 7.938 13.461 5.879 1 98.31 15 PRO B CA 1
ATOM 1333 C C . PRO B 1 15 ? 7.832 14.523 4.793 1 98.31 15 PRO B C 1
ATOM 1335 O O . PRO B 1 15 ? 7.809 15.719 5.094 1 98.31 15 PRO B O 1
ATOM 1338 N N . MET B 1 16 ? 7.801 14.164 3.551 1 98.44 16 MET B N 1
ATOM 1339 C CA . MET B 1 16 ? 7.594 15.148 2.49 1 98.44 16 MET B CA 1
ATOM 1340 C C . MET B 1 16 ? 6.246 15.836 2.648 1 98.44 16 MET B C 1
ATOM 1342 O O . MET B 1 16 ? 6.16 17.062 2.553 1 98.44 16 MET B O 1
ATOM 1346 N N . ALA B 1 17 ? 5.25 15.055 2.871 1 98.69 17 ALA B N 1
ATOM 1347 C CA . ALA B 1 17 ? 3.91 15.609 3.055 1 98.69 17 ALA B CA 1
ATOM 1348 C C . ALA B 1 17 ? 3.867 16.562 4.246 1 98.69 17 ALA B C 1
ATOM 1350 O O . ALA B 1 17 ? 3.23 17.609 4.184 1 98.69 17 ALA B O 1
ATOM 1351 N N . GLU B 1 18 ? 4.504 16.172 5.324 1 98.81 18 GLU B N 1
ATOM 1352 C CA . GLU B 1 18 ? 4.598 17.016 6.504 1 98.81 18 GLU B CA 1
ATOM 1353 C C . GLU B 1 18 ? 5.215 18.375 6.16 1 98.81 18 GLU B C 1
ATOM 1355 O O . GLU B 1 18 ? 4.66 19.422 6.504 1 98.81 18 GLU B O 1
ATOM 1360 N N . SER B 1 19 ? 6.309 18.312 5.508 1 98.69 19 SER B N 1
ATOM 1361 C CA . SER B 1 19 ? 7.016 19.547 5.152 1 98.69 19 SER B CA 1
ATOM 1362 C C . SER B 1 19 ? 6.168 20.422 4.238 1 98.69 19 SER B C 1
ATOM 1364 O O . SER B 1 19 ? 6.059 21.625 4.457 1 98.69 19 SER B O 1
ATOM 1366 N N . VAL B 1 20 ? 5.598 19.828 3.287 1 98.69 20 VAL B N 1
ATOM 1367 C CA . VAL B 1 20 ? 4.805 20.547 2.297 1 98.69 20 VAL B CA 1
ATOM 1368 C C . VAL B 1 20 ? 3.611 21.219 2.975 1 98.69 20 VAL B C 1
ATOM 1370 O O . VAL B 1 20 ? 3.379 22.422 2.791 1 98.69 20 VAL B O 1
ATOM 1373 N N . LEU B 1 21 ? 2.904 20.469 3.756 1 98.69 21 LEU B N 1
ATOM 1374 C CA . LEU B 1 21 ? 1.7 21.031 4.355 1 98.69 21 LEU B CA 1
ATOM 1375 C C . LEU B 1 21 ? 2.057 22.109 5.363 1 98.69 21 LEU B C 1
ATOM 1377 O O . LEU B 1 21 ? 1.36 23.125 5.461 1 98.69 21 LEU B O 1
ATOM 1381 N N . LYS B 1 22 ? 3.109 21.891 6.137 1 97.88 22 LYS B N 1
ATOM 1382 C CA . LYS B 1 22 ? 3.561 22.922 7.059 1 97.88 22 LYS B CA 1
ATOM 1383 C C . LYS B 1 22 ? 3.824 24.234 6.328 1 97.88 22 LYS B C 1
ATOM 1385 O O . LYS B 1 22 ? 3.369 25.297 6.762 1 97.88 22 LYS B O 1
ATOM 1390 N N . SER B 1 23 ? 4.543 24.109 5.281 1 97.62 23 SER B N 1
ATOM 1391 C CA . SER B 1 23 ? 4.887 25.297 4.5 1 97.62 23 SER B CA 1
ATOM 1392 C C . SER B 1 23 ? 3.639 25.969 3.936 1 97.62 23 SER B C 1
ATOM 1394 O O . SER B 1 23 ? 3.465 27.188 4.074 1 97.62 23 SER B O 1
ATOM 1396 N N . MET B 1 24 ? 2.801 25.234 3.348 1 97.5 24 MET B N 1
ATOM 1397 C CA . MET B 1 24 ? 1.589 25.781 2.738 1 97.5 24 MET B CA 1
ATOM 1398 C C . MET B 1 24 ? 0.68 26.391 3.793 1 97.5 24 MET B C 1
ATOM 1400 O O . MET B 1 24 ? 0.091 27.453 3.566 1 97.5 24 MET B O 1
ATOM 1404 N N . ALA B 1 25 ? 0.516 25.688 4.91 1 97.06 25 ALA B N 1
ATOM 1405 C CA . ALA B 1 25 ? -0.312 26.219 5.992 1 97.06 25 ALA B CA 1
ATOM 1406 C C . ALA B 1 25 ? 0.199 27.578 6.461 1 97.06 25 ALA B C 1
ATOM 1408 O O . ALA B 1 25 ? -0.585 28.516 6.664 1 97.06 25 ALA B O 1
ATOM 1409 N N . SER B 1 26 ? 1.496 27.641 6.629 1 95.69 26 SER B N 1
ATOM 1410 C CA . SER B 1 26 ? 2.105 28.906 7.027 1 95.69 26 SER B CA 1
ATOM 1411 C C . SER B 1 26 ? 1.833 30 6.004 1 95.69 26 SER B C 1
ATOM 1413 O O . SER B 1 26 ? 1.485 31.125 6.367 1 95.69 26 SER B O 1
ATOM 1415 N N . GLU B 1 27 ? 1.946 29.719 4.754 1 95.75 27 GLU B N 1
ATOM 1416 C CA . GLU B 1 27 ? 1.731 30.672 3.668 1 95.75 27 GLU B CA 1
ATOM 1417 C C . GLU B 1 27 ? 0.287 31.172 3.643 1 95.75 27 GLU B C 1
ATOM 1419 O O . GLU B 1 27 ? 0.014 32.281 3.209 1 95.75 27 GLU B O 1
ATOM 1424 N N . HIS B 1 28 ? -0.577 30.375 4.117 1 95.75 28 HIS B N 1
ATOM 1425 C CA . HIS B 1 28 ? -1.993 30.719 4.098 1 95.75 28 HIS B CA 1
ATOM 1426 C C . HIS B 1 28 ? -2.441 31.266 5.449 1 95.75 28 HIS B C 1
ATOM 1428 O O . HIS B 1 28 ? -3.639 31.422 5.695 1 95.75 28 HIS B O 1
ATOM 1434 N N . GLY B 1 29 ? -1.557 31.453 6.348 1 95.25 29 GLY B N 1
ATOM 1435 C CA . GLY B 1 29 ? -1.854 32.062 7.637 1 95.25 29 GLY B CA 1
ATOM 1436 C C . GLY B 1 29 ? -2.516 31.094 8.609 1 95.25 29 GLY B C 1
ATOM 1437 O O . GLY B 1 29 ? -3.166 31.516 9.562 1 95.25 29 GLY B O 1
ATOM 1438 N N . LEU B 1 30 ? -2.4 29.781 8.336 1 95.75 30 LEU B N 1
ATOM 1439 C CA . LEU B 1 30 ? -2.98 28.766 9.203 1 95.75 30 LEU B CA 1
ATOM 1440 C C . LEU B 1 30 ? -1.992 28.344 10.281 1 95.75 30 LEU B C 1
ATOM 1442 O O . LEU B 1 30 ? -1.612 27.172 10.359 1 95.75 30 LEU B O 1
ATOM 1446 N N . THR B 1 31 ? -1.73 29.281 11.156 1 91.19 31 THR B N 1
ATOM 1447 C CA . THR B 1 31 ? -0.669 29.125 12.141 1 91.19 31 THR B CA 1
ATOM 1448 C C . THR B 1 31 ? -1.109 28.188 13.273 1 91.19 31 THR B C 1
ATOM 1450 O O . THR B 1 31 ? -0.284 27.734 14.062 1 91.19 31 THR B O 1
ATOM 1453 N N . ASP B 1 32 ? -2.375 27.938 13.359 1 94.81 32 ASP B N 1
ATOM 1454 C CA . ASP B 1 32 ? -2.896 27.078 14.414 1 94.81 32 ASP B CA 1
ATOM 1455 C C . ASP B 1 32 ? -2.84 25.609 13.992 1 94.81 32 ASP B C 1
ATOM 1457 O O . ASP B 1 32 ? -3.152 24.719 14.789 1 94.81 32 ASP B O 1
ATOM 1461 N N . TRP B 1 33 ? -2.432 25.359 12.812 1 97.5 33 TRP B N 1
ATOM 1462 C CA . TRP B 1 33 ? -2.309 23.969 12.359 1 97.5 33 TRP B CA 1
ATOM 1463 C C . TRP B 1 33 ? -1.03 23.344 12.906 1 97.5 33 TRP B C 1
ATOM 1465 O O . TRP B 1 33 ? 0.027 23.969 12.914 1 97.5 33 TRP B O 1
ATOM 1475 N N . TYR B 1 34 ? -1.126 22.172 13.43 1 98.19 34 TYR B N 1
ATOM 1476 C CA . TYR B 1 34 ? -0 21.328 13.828 1 98.19 34 TYR B CA 1
ATOM 1477 C C . TYR B 1 34 ? 0.125 20.125 12.906 1 98.19 34 TYR B C 1
ATOM 1479 O O . TYR B 1 34 ? -0.822 19.344 12.758 1 98.19 34 TYR B O 1
ATOM 1487 N N . VAL B 1 35 ? 1.297 20 12.25 1 98.5 35 VAL B N 1
ATOM 1488 C CA . VAL B 1 35 ? 1.507 18.922 11.281 1 98.5 35 VAL B CA 1
ATOM 1489 C C . VAL B 1 35 ? 2.688 18.062 11.719 1 98.5 35 VAL B C 1
ATOM 1491 O O . VAL B 1 35 ? 3.73 18.578 12.125 1 98.5 35 VAL B O 1
ATOM 1494 N N . ASP B 1 36 ? 2.521 16.75 11.641 1 98.69 36 ASP B N 1
ATOM 1495 C CA . ASP B 1 36 ? 3.549 15.773 11.984 1 98.69 36 ASP B CA 1
ATOM 1496 C C . ASP B 1 36 ? 3.477 14.555 11.078 1 98.69 36 ASP B C 1
ATOM 1498 O O . ASP B 1 36 ? 2.621 14.484 10.188 1 98.69 36 ASP B O 1
ATOM 1502 N N . SER B 1 37 ? 4.438 13.68 11.172 1 98.81 37 SER B N 1
ATOM 1503 C CA . SER B 1 37 ? 4.418 12.422 10.438 1 98.81 37 SER B CA 1
ATOM 1504 C C . SER B 1 37 ? 4.926 11.273 11.289 1 98.81 37 SER B C 1
ATOM 1506 O O . SER B 1 37 ? 5.605 11.492 12.297 1 98.81 37 SER B O 1
ATOM 1508 N N . ALA B 1 38 ? 4.547 10.039 10.93 1 98.75 38 ALA B N 1
ATOM 1509 C CA . ALA B 1 38 ? 4.902 8.852 11.695 1 98.75 38 ALA B CA 1
ATOM 1510 C C . ALA B 1 38 ? 4.984 7.621 10.797 1 98.75 38 ALA B C 1
ATOM 1512 O O . ALA B 1 38 ? 4.586 7.672 9.625 1 98.75 38 ALA B O 1
ATOM 1513 N N . ALA B 1 39 ? 5.539 6.586 11.406 1 98.5 39 ALA B N 1
ATOM 1514 C CA . ALA B 1 39 ? 5.777 5.34 10.688 1 98.5 39 ALA B CA 1
ATOM 1515 C C . ALA B 1 39 ? 4.82 4.246 11.148 1 98.5 39 ALA B C 1
ATOM 1517 O O . ALA B 1 39 ? 4.402 4.23 12.312 1 98.5 39 ALA B O 1
ATOM 1518 N N . LEU B 1 40 ? 4.527 3.342 10.211 1 97.69 40 LEU B N 1
ATOM 1519 C CA . LEU B 1 40 ? 3.832 2.113 10.578 1 97.69 40 LEU B CA 1
ATOM 1520 C C . LEU B 1 40 ? 4.816 1.054 11.062 1 97.69 40 LEU B C 1
ATOM 1522 O O . LEU B 1 40 ? 4.438 0.136 11.797 1 97.69 40 LEU B O 1
ATOM 1526 N N . ARG B 1 41 ? 6.07 1.231 10.594 1 96.44 41 ARG B N 1
ATOM 1527 C CA . ARG B 1 41 ? 7.121 0.277 10.938 1 96.44 41 ARG B CA 1
ATOM 1528 C C . ARG B 1 41 ? 8.352 0.989 11.5 1 96.44 41 ARG B C 1
ATOM 1530 O O . ARG B 1 41 ? 8.539 2.184 11.258 1 96.44 41 ARG B O 1
ATOM 1537 N N . GLU B 1 42 ? 9.219 0.205 12.195 1 96.69 42 GLU B N 1
ATOM 1538 C CA . GLU B 1 42 ? 10.344 0.803 12.906 1 96.69 42 GLU B CA 1
ATOM 1539 C C . GLU B 1 42 ? 11.57 0.913 12.008 1 96.69 42 GLU B C 1
ATOM 1541 O O . GLU B 1 42 ? 12.672 1.2 12.484 1 96.69 42 GLU B O 1
ATOM 1546 N N . TRP B 1 43 ? 11.453 0.796 10.805 1 93.25 43 TRP B N 1
ATOM 1547 C CA . TRP B 1 43 ? 12.555 0.663 9.859 1 93.25 43 TRP B CA 1
ATOM 1548 C C . TRP B 1 43 ? 13.438 1.908 9.875 1 93.25 43 TRP B C 1
ATOM 1550 O O . TRP B 1 43 ? 14.648 1.822 9.664 1 93.25 43 TRP B O 1
ATOM 1560 N N . ASN B 1 44 ? 12.82 3.033 10.031 1 96 44 ASN B N 1
ATOM 1561 C CA . ASN B 1 44 ? 13.531 4.301 9.93 1 96 44 ASN B CA 1
ATOM 1562 C C . ASN B 1 44 ? 13.422 5.113 11.219 1 96 44 ASN B C 1
ATOM 1564 O O . ASN B 1 44 ? 13.641 6.324 11.219 1 96 44 ASN B O 1
ATOM 1568 N N . VAL B 1 45 ? 13.047 4.512 12.32 1 96.69 45 VAL B N 1
ATOM 1569 C CA . VAL B 1 45 ? 12.859 5.219 13.586 1 96.69 45 VAL B CA 1
ATOM 1570 C C . VAL B 1 45 ? 14.195 5.781 14.062 1 96.69 45 VAL B C 1
ATOM 1572 O O . VAL B 1 45 ? 15.219 5.09 14.031 1 96.69 45 VAL B O 1
ATOM 1575 N N . GLY B 1 46 ? 14.18 7.035 14.445 1 97.69 46 GLY B N 1
ATOM 1576 C CA . GLY B 1 46 ? 15.375 7.672 14.984 1 97.69 46 GLY B CA 1
ATOM 1577 C C . GLY B 1 46 ? 16.266 8.266 13.914 1 97.69 46 GLY B C 1
ATOM 1578 O O . GLY B 1 46 ? 17.312 8.852 14.227 1 97.69 46 GLY B O 1
ATOM 1579 N N . ARG B 1 47 ? 15.891 8.188 12.68 1 97.62 47 ARG B N 1
ATOM 1580 C CA . ARG B 1 47 ? 16.703 8.688 11.57 1 97.62 47 ARG B CA 1
ATOM 1581 C C . ARG B 1 47 ? 15.945 9.758 10.781 1 97.62 47 ARG B C 1
ATOM 1583 O O . ARG B 1 47 ? 14.727 9.898 10.922 1 97.62 47 ARG B O 1
ATOM 1590 N N . GLY B 1 48 ? 16.672 10.484 10.008 1 97.56 48 GLY B N 1
ATOM 1591 C CA . GLY B 1 48 ? 16.062 11.484 9.148 1 97.56 48 GLY B CA 1
ATOM 1592 C C . GLY B 1 48 ? 15.445 10.891 7.895 1 97.56 48 GLY B C 1
ATOM 1593 O O . GLY B 1 48 ? 15.531 9.688 7.66 1 97.56 48 GLY B O 1
ATOM 1594 N N . PRO B 1 49 ? 14.82 11.781 7.117 1 97.38 49 PRO B N 1
ATOM 1595 C CA . PRO B 1 49 ? 14.219 11.305 5.871 1 97.38 49 PRO B CA 1
ATOM 1596 C C . PRO B 1 49 ? 15.25 10.789 4.871 1 97.38 49 PRO B C 1
ATOM 1598 O O . PRO B 1 49 ? 16.438 11.078 5.012 1 97.38 49 PRO B O 1
ATOM 1601 N N . GLU B 1 50 ? 14.734 9.977 3.953 1 95.94 50 GLU B N 1
ATOM 1602 C CA . GLU B 1 50 ? 15.516 9.523 2.809 1 95.94 50 GLU B CA 1
ATOM 1603 C C . GLU B 1 50 ? 16.141 10.703 2.064 1 95.94 50 GLU B C 1
ATOM 1605 O O . GLU B 1 50 ? 15.469 11.719 1.833 1 95.94 50 GLU B O 1
ATOM 1610 N N . GLU B 1 51 ? 17.344 10.594 1.646 1 96.56 51 GLU B N 1
ATOM 1611 C CA . GLU B 1 51 ? 18.109 11.688 1.055 1 96.56 51 GLU B CA 1
ATOM 1612 C C . GLU B 1 51 ? 17.438 12.203 -0.217 1 96.56 51 GLU B C 1
ATOM 1614 O O . GLU B 1 51 ? 17.438 13.406 -0.476 1 96.56 51 GLU B O 1
ATOM 1619 N N . ARG B 1 52 ? 16.984 11.344 -1.055 1 97.69 52 ARG B N 1
ATOM 1620 C CA . ARG B 1 52 ? 16.328 11.766 -2.293 1 97.69 52 ARG B CA 1
ATOM 1621 C C . ARG B 1 52 ? 15.086 12.586 -2.004 1 97.69 52 ARG B C 1
ATOM 1623 O O . ARG B 1 52 ? 14.766 13.523 -2.74 1 97.69 52 ARG B O 1
ATOM 1630 N N . ALA B 1 53 ? 14.359 12.195 -0.934 1 97.56 53 ALA B N 1
ATOM 1631 C CA . ALA B 1 53 ? 13.219 12.992 -0.5 1 97.56 53 ALA B CA 1
ATOM 1632 C C . ALA B 1 53 ? 13.656 14.398 -0.089 1 97.56 53 ALA B C 1
ATOM 1634 O O . ALA B 1 53 ? 13.031 15.383 -0.48 1 97.56 53 ALA B O 1
ATOM 1635 N N . LEU B 1 54 ? 14.766 14.523 0.677 1 98.12 54 LEU B N 1
ATOM 1636 C CA . LEU B 1 54 ? 15.305 15.805 1.114 1 98.12 54 LEU B CA 1
ATOM 1637 C C . LEU B 1 54 ? 15.758 16.641 -0.079 1 98.12 54 LEU B C 1
ATOM 1639 O O . LEU B 1 54 ? 15.555 17.859 -0.099 1 98.12 54 LEU B O 1
ATOM 1643 N N . ALA B 1 55 ? 16.328 15.977 -1.03 1 98.12 55 ALA B N 1
ATOM 1644 C CA . ALA B 1 55 ? 16.797 16.672 -2.227 1 98.12 55 ALA B CA 1
ATOM 1645 C C . ALA B 1 55 ? 15.625 17.312 -2.969 1 98.12 55 ALA B C 1
ATOM 1647 O O . ALA B 1 55 ? 15.711 18.469 -3.406 1 98.12 55 ALA B O 1
ATOM 1648 N N . VAL B 1 56 ? 14.578 16.578 -3.117 1 98.31 56 VAL B N 1
ATOM 1649 C CA . VAL B 1 56 ? 13.406 17.094 -3.818 1 98.31 56 VAL B CA 1
ATOM 1650 C C . VAL B 1 56 ? 12.797 18.25 -3.025 1 98.31 56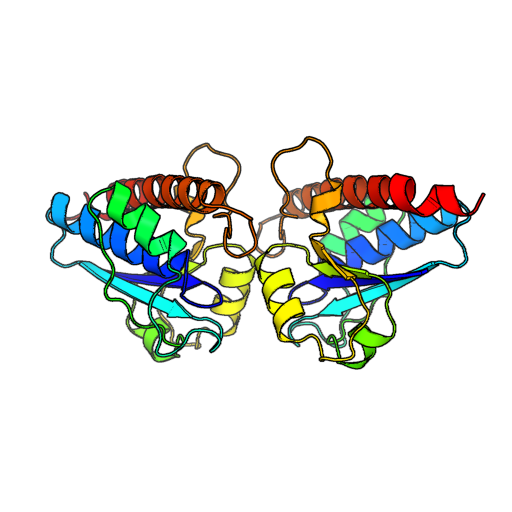 VAL B C 1
ATOM 1652 O O . VAL B 1 56 ? 12.391 19.266 -3.602 1 98.31 56 VAL B O 1
ATOM 1655 N N . LEU B 1 57 ? 12.727 18.109 -1.7 1 98.44 57 LEU B N 1
ATOM 1656 C CA . LEU B 1 57 ? 12.25 19.219 -0.87 1 98.44 57 LEU B CA 1
ATOM 1657 C C . LEU B 1 57 ? 13.094 20.469 -1.097 1 98.44 57 LEU B C 1
ATOM 1659 O O . LEU B 1 57 ? 12.555 21.562 -1.27 1 98.44 57 LEU B O 1
ATOM 1663 N N . ALA B 1 58 ? 14.336 20.297 -1.158 1 98.31 58 ALA B N 1
ATOM 1664 C CA . ALA B 1 58 ? 15.258 21.422 -1.324 1 98.31 58 ALA B CA 1
ATOM 1665 C C . ALA B 1 58 ? 15.055 22.094 -2.672 1 98.31 58 ALA B C 1
ATOM 1667 O O . ALA B 1 58 ? 15.188 23.328 -2.781 1 98.31 58 ALA B O 1
ATOM 1668 N N . GLU B 1 59 ? 14.734 21.328 -3.707 1 98.19 59 GLU B N 1
ATOM 1669 C CA . GLU B 1 59 ? 14.438 21.891 -5.023 1 98.19 59 GLU B CA 1
ATOM 1670 C C . GLU B 1 59 ? 13.312 22.922 -4.949 1 98.19 59 GLU B C 1
ATOM 1672 O O . GLU B 1 59 ? 13.203 23.781 -5.82 1 98.19 59 GLU B O 1
ATOM 1677 N N . HIS B 1 60 ? 12.562 22.844 -3.973 1 97.88 60 HIS B N 1
ATOM 1678 C CA . HIS B 1 60 ? 11.398 23.719 -3.861 1 97.88 60 HIS B CA 1
ATOM 1679 C C . HIS B 1 60 ? 11.523 24.656 -2.672 1 97.88 60 HIS B C 1
ATOM 1681 O O . HIS B 1 60 ? 10.531 25.203 -2.193 1 97.88 60 HIS B O 1
ATOM 1687 N N . GLY B 1 61 ? 12.742 24.672 -2.117 1 97.94 61 GLY B N 1
ATOM 1688 C CA . GLY B 1 61 ? 13.008 25.609 -1.031 1 97.94 61 GLY B CA 1
ATOM 1689 C C . GLY B 1 61 ? 12.5 25.109 0.312 1 97.94 61 GLY B C 1
ATOM 1690 O O . GLY B 1 61 ? 12.266 25.922 1.22 1 97.94 61 GLY B O 1
ATOM 1691 N N . LEU B 1 62 ? 12.266 23.859 0.393 1 98.25 62 LEU B N 1
ATOM 1692 C CA . LEU B 1 62 ? 11.781 23.281 1.636 1 98.25 62 LEU B CA 1
ATOM 1693 C C . LEU B 1 62 ? 12.859 22.438 2.301 1 98.25 62 LEU B C 1
ATOM 1695 O O . LEU B 1 62 ? 13.867 22.109 1.675 1 98.25 62 LEU B O 1
ATOM 1699 N N . THR B 1 63 ? 12.648 22.188 3.58 1 96.44 63 THR B N 1
ATOM 1700 C CA . THR B 1 63 ? 13.516 21.312 4.363 1 96.44 63 THR B CA 1
ATOM 1701 C C . THR B 1 63 ? 12.695 20.438 5.309 1 96.44 63 THR B C 1
ATOM 1703 O O . THR B 1 63 ? 11.477 20.594 5.402 1 96.44 63 THR B O 1
ATOM 1706 N N . SER B 1 64 ? 13.391 19.5 5.859 1 97.38 64 SER B N 1
ATOM 1707 C CA . SER B 1 64 ? 12.766 18.688 6.898 1 97.38 64 SER B CA 1
ATOM 1708 C C . SER B 1 64 ? 13.773 18.312 7.984 1 97.38 64 SER B C 1
ATOM 1710 O O . SER B 1 64 ? 14.867 17.828 7.68 1 97.38 64 SER B O 1
ATOM 1712 N N . ASP B 1 65 ? 13.422 18.609 9.172 1 94.5 65 ASP B N 1
ATOM 1713 C CA . ASP B 1 65 ? 14.203 18.156 10.32 1 94.5 65 ASP B CA 1
ATOM 1714 C C . ASP B 1 65 ? 13.5 17.016 11.039 1 94.5 65 ASP B C 1
ATOM 1716 O O . ASP B 1 65 ? 13.797 16.734 12.203 1 94.5 65 ASP B O 1
ATOM 1720 N N . HIS B 1 66 ? 12.68 16.438 10.336 1 95.62 66 HIS B N 1
ATOM 1721 C CA . HIS B 1 66 ? 11.891 15.336 10.883 1 95.62 66 HIS B CA 1
ATOM 1722 C C . HIS B 1 66 ? 12.781 14.172 11.297 1 95.62 66 HIS B C 1
ATOM 1724 O O . HIS B 1 66 ? 13.766 13.867 10.625 1 95.62 66 HIS B O 1
ATOM 1730 N N . VAL B 1 67 ? 12.414 13.547 12.461 1 97.56 67 VAL B N 1
ATOM 1731 C CA . VAL B 1 67 ? 13.016 12.297 12.891 1 97.56 67 VAL B CA 1
ATOM 1732 C C . VAL B 1 67 ? 11.961 11.195 12.938 1 97.56 67 VAL B C 1
ATOM 1734 O O . VAL B 1 67 ? 10.898 11.375 13.531 1 97.56 67 VAL B O 1
ATOM 1737 N N . GLY B 1 68 ? 12.359 10.055 12.266 1 98.19 68 GLY B N 1
ATOM 1738 C CA . GLY B 1 68 ? 11.406 8.969 12.164 1 98.19 68 GLY B CA 1
ATOM 1739 C C . GLY B 1 68 ? 10.891 8.492 13.508 1 98.19 68 GLY B C 1
ATOM 1740 O O . GLY B 1 68 ? 11.656 8.375 14.461 1 98.19 68 GLY B O 1
ATOM 1741 N N . ARG B 1 69 ? 9.586 8.25 13.609 1 98.56 69 ARG B N 1
ATOM 1742 C CA . ARG B 1 69 ? 8.953 7.707 14.805 1 98.56 69 ARG B CA 1
ATOM 1743 C C . ARG B 1 69 ? 7.762 6.824 14.438 1 98.56 69 ARG B C 1
ATOM 1745 O O . ARG B 1 69 ? 7.137 7.012 13.391 1 98.56 69 ARG B O 1
ATOM 1752 N N . LEU B 1 70 ? 7.465 5.883 15.383 1 98.44 70 LEU B N 1
ATOM 1753 C CA . LEU B 1 70 ? 6.316 5.004 15.195 1 98.44 70 LEU B CA 1
ATOM 1754 C C . LEU B 1 70 ? 5.02 5.719 15.555 1 98.44 70 LEU B C 1
ATOM 1756 O O . LEU B 1 70 ? 4.98 6.488 16.516 1 98.44 70 LEU B O 1
ATOM 1760 N N . ILE B 1 71 ? 4.035 5.398 14.812 1 98.56 71 ILE B N 1
ATOM 1761 C CA . ILE B 1 71 ? 2.711 5.855 15.227 1 98.56 71 ILE B CA 1
ATOM 1762 C C . ILE B 1 71 ? 2.299 5.152 16.516 1 98.56 71 ILE B C 1
ATOM 1764 O O . ILE B 1 71 ? 2.584 3.967 16.703 1 98.56 71 ILE B O 1
ATOM 1768 N N . GLY B 1 72 ? 1.694 5.848 17.406 1 97.75 72 GLY B N 1
ATOM 1769 C CA . GLY B 1 72 ? 1.185 5.293 18.641 1 97.75 72 GLY B CA 1
ATOM 1770 C C . GLY B 1 72 ? -0.295 5.555 18.844 1 97.75 72 GLY B C 1
ATOM 1771 O O . GLY B 1 72 ? -0.896 6.355 18.125 1 97.75 72 GLY B O 1
ATOM 1772 N N . ALA B 1 73 ? -0.84 4.883 19.906 1 97.5 73 ALA B N 1
ATOM 1773 C CA . ALA B 1 73 ? -2.266 5 20.203 1 97.5 73 ALA B CA 1
ATOM 1774 C C . ALA B 1 73 ? -2.656 6.453 20.453 1 97.5 73 ALA B C 1
ATOM 1776 O O . ALA B 1 73 ? -3.74 6.891 20.047 1 97.5 73 ALA B O 1
ATOM 1777 N N . ASP B 1 74 ? -1.835 7.188 21.094 1 98.19 74 ASP B N 1
ATOM 1778 C CA . ASP B 1 74 ? -2.129 8.57 21.453 1 98.19 74 ASP B CA 1
ATOM 1779 C C . ASP B 1 74 ? -2.273 9.445 20.203 1 98.19 74 ASP B C 1
ATOM 1781 O O . ASP B 1 74 ? -2.971 10.461 20.234 1 98.19 74 ASP B O 1
ATOM 1785 N N . ASP B 1 75 ? -1.598 9.078 19.156 1 98.69 75 ASP B N 1
ATOM 1786 C CA . ASP B 1 75 ? -1.724 9.836 17.922 1 98.69 75 ASP B CA 1
ATOM 1787 C C . ASP B 1 75 ? -3.168 9.852 17.422 1 98.69 75 ASP B C 1
ATOM 1789 O O . ASP B 1 75 ? -3.66 10.875 16.953 1 98.69 75 ASP B O 1
ATOM 1793 N N . PHE B 1 76 ? -3.871 8.75 17.594 1 98.56 76 PHE B N 1
ATOM 1794 C CA . PHE B 1 76 ? -5.242 8.633 17.109 1 98.56 76 PHE B CA 1
ATOM 1795 C C . PHE B 1 76 ? -6.188 9.477 17.953 1 98.56 76 PHE B C 1
ATOM 1797 O O . PHE B 1 76 ? -7.32 9.742 17.562 1 98.56 76 PHE B O 1
ATOM 1804 N N . ARG B 1 77 ? -5.738 9.875 19.109 1 98 77 ARG B N 1
ATOM 1805 C CA . ARG B 1 77 ? -6.547 10.672 20.031 1 98 77 ARG B CA 1
ATOM 1806 C C . ARG B 1 77 ? -6.246 12.164 19.859 1 98 77 ARG B C 1
ATOM 1808 O O . ARG B 1 77 ? -7.137 13 20.031 1 98 77 ARG B O 1
ATOM 1815 N N . GLN B 1 78 ? -5.078 12.43 19.531 1 98.06 78 GLN B N 1
ATOM 1816 C CA . GLN B 1 78 ? -4.609 13.812 19.562 1 98.06 78 GLN B CA 1
ATOM 1817 C C . GLN B 1 78 ? -4.793 14.484 18.219 1 98.06 78 GLN B C 1
ATOM 1819 O O . GLN B 1 78 ? -4.988 15.703 18.141 1 98.06 78 GLN B O 1
ATOM 1824 N N . PHE B 1 79 ? -4.684 13.742 17.188 1 98.69 79 PHE B N 1
AT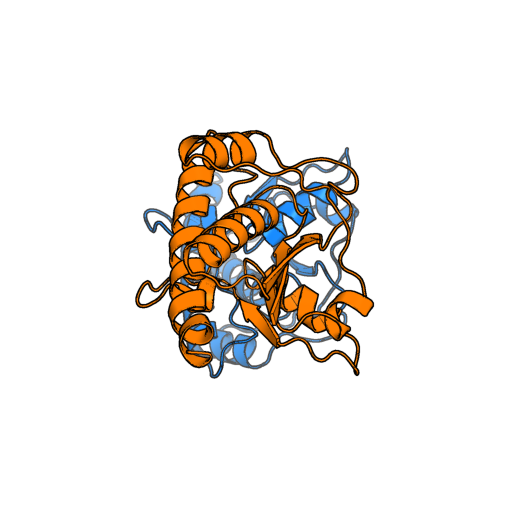OM 1825 C CA . PHE B 1 79 ? -4.762 14.344 15.867 1 98.69 79 PHE B CA 1
ATOM 1826 C C . PHE B 1 79 ? -6.195 14.344 15.352 1 98.69 79 PHE B C 1
ATOM 1828 O O . PHE B 1 79 ? -6.977 13.445 15.68 1 98.69 79 PHE B O 1
ATOM 1835 N N . ASP B 1 80 ? -6.492 15.336 14.539 1 98.5 80 ASP B N 1
ATOM 1836 C CA . ASP B 1 80 ? -7.797 15.438 13.891 1 98.5 80 ASP B CA 1
ATOM 1837 C C . ASP B 1 80 ? -7.855 14.562 12.641 1 98.5 80 ASP B C 1
ATOM 1839 O O . ASP B 1 80 ? -8.883 13.93 12.367 1 98.5 80 ASP B O 1
ATOM 1843 N N . TYR B 1 81 ? -6.781 14.609 11.906 1 98.69 81 TYR B N 1
ATOM 1844 C CA . TYR B 1 81 ? -6.645 13.805 10.695 1 98.69 81 TYR B CA 1
ATOM 1845 C C . TYR B 1 81 ? -5.395 12.938 10.75 1 98.69 81 TYR B C 1
ATOM 1847 O O . TYR B 1 81 ? -4.336 13.391 11.203 1 98.69 81 TYR B O 1
ATOM 1855 N N . VAL B 1 82 ? -5.551 11.695 10.383 1 98.81 82 VAL B N 1
ATOM 1856 C CA . VAL B 1 82 ? -4.441 10.781 10.133 1 98.81 82 VAL B CA 1
ATOM 1857 C C . VAL B 1 82 ? -4.508 10.273 8.695 1 98.81 82 VAL B C 1
ATOM 1859 O O . VAL B 1 82 ? -5.438 9.547 8.328 1 98.81 82 VAL B O 1
ATOM 1862 N N . PHE B 1 83 ? -3.488 10.625 7.883 1 98.5 83 PHE B N 1
ATOM 1863 C CA . PHE B 1 83 ? -3.496 10.297 6.461 1 98.5 83 PHE B CA 1
ATOM 1864 C C . PHE B 1 83 ? -2.549 9.141 6.168 1 98.5 83 PHE B C 1
ATOM 1866 O O . PHE B 1 83 ? -1.386 9.164 6.574 1 98.5 83 PHE B O 1
ATOM 1873 N N . GLY B 1 84 ? -3.057 8.188 5.473 1 97.38 84 GLY B N 1
ATOM 1874 C CA . GLY B 1 84 ? -2.205 7.219 4.793 1 97.38 84 GLY B CA 1
ATOM 1875 C C . GLY B 1 84 ? -1.897 7.598 3.359 1 97.38 84 GLY B C 1
ATOM 1876 O O . GLY B 1 84 ? -2.656 8.336 2.73 1 97.38 84 GLY B O 1
ATOM 1877 N N . MET B 1 85 ? -0.802 7.02 2.805 1 95.56 85 MET B N 1
ATOM 1878 C CA . MET B 1 85 ? -0.354 7.375 1.46 1 95.56 85 MET B CA 1
ATOM 1879 C C . MET B 1 85 ? -0.96 6.434 0.421 1 95.56 85 MET B C 1
ATOM 1881 O O . MET B 1 85 ? -0.997 6.758 -0.768 1 95.56 85 MET B O 1
ATOM 1885 N N . ASP B 1 86 ? -1.343 5.293 0.851 1 91.81 86 ASP B N 1
ATOM 1886 C CA . ASP B 1 86 ? -1.969 4.281 0.007 1 91.81 86 ASP B CA 1
ATOM 1887 C C . ASP B 1 86 ? -2.963 3.439 0.806 1 91.81 86 ASP B C 1
ATOM 1889 O O . ASP B 1 86 ? -3.119 3.635 2.014 1 91.81 86 ASP B O 1
ATOM 1893 N N . GLU B 1 87 ? -3.625 2.549 0.12 1 90.44 87 GLU B N 1
ATOM 1894 C CA . GLU B 1 87 ? -4.695 1.785 0.75 1 90.44 87 GLU B CA 1
ATOM 1895 C C . GLU B 1 87 ? -4.148 0.838 1.813 1 90.44 87 GLU B C 1
ATOM 1897 O O . GLU B 1 87 ? -4.809 0.582 2.824 1 90.44 87 GLU B O 1
ATOM 1902 N N . SER B 1 88 ? -2.953 0.297 1.587 1 93.19 88 SER B N 1
ATOM 1903 C CA . SER B 1 88 ? -2.342 -0.57 2.588 1 93.19 88 SER B CA 1
ATOM 1904 C C . SER B 1 88 ? -2.033 0.197 3.871 1 93.19 88 SER B C 1
ATOM 1906 O O . SER B 1 88 ? -2.238 -0.317 4.973 1 93.19 88 SER B O 1
ATOM 1908 N N . ASN B 1 89 ? -1.531 1.449 3.727 1 95.25 89 ASN B N 1
ATOM 1909 C CA . ASN B 1 89 ? -1.338 2.301 4.895 1 95.25 89 ASN B CA 1
ATOM 1910 C C . ASN B 1 89 ? -2.639 2.494 5.668 1 95.25 89 ASN B C 1
ATOM 1912 O O . ASN B 1 89 ? -2.672 2.322 6.887 1 95.25 89 ASN B O 1
ATOM 1916 N N . VAL B 1 90 ? -3.688 2.836 4.953 1 95.38 90 VAL B N 1
ATOM 1917 C CA . VAL B 1 90 ? -4.965 3.15 5.582 1 95.38 90 VAL B CA 1
ATOM 1918 C C . VAL B 1 90 ? -5.52 1.908 6.277 1 95.38 90 VAL B C 1
ATOM 1920 O O . VAL B 1 90 ? -6.035 1.991 7.395 1 95.38 90 VAL B O 1
ATOM 1923 N N . ALA B 1 91 ? -5.395 0.807 5.605 1 93.69 91 ALA B N 1
ATOM 1924 C CA . ALA B 1 91 ? -5.844 -0.437 6.227 1 93.69 91 ALA B CA 1
ATOM 1925 C C . ALA B 1 91 ? -5.117 -0.683 7.547 1 93.69 91 ALA B C 1
ATOM 1927 O O . ALA B 1 91 ? -5.742 -1.051 8.547 1 93.69 91 ALA B O 1
ATOM 1928 N N . ASP B 1 92 ? -3.854 -0.491 7.57 1 96.19 92 ASP B N 1
ATOM 1929 C CA . ASP B 1 92 ? -3.061 -0.663 8.781 1 96.19 92 ASP B CA 1
ATOM 1930 C C . ASP B 1 92 ? -3.492 0.326 9.867 1 96.19 92 ASP B C 1
ATOM 1932 O O . ASP B 1 92 ? -3.631 -0.045 11.031 1 96.19 92 ASP B O 1
ATOM 1936 N N . LEU B 1 93 ? -3.689 1.517 9.461 1 97.69 93 LEU B N 1
ATOM 1937 C CA . LEU B 1 93 ? -4.098 2.557 10.398 1 97.69 93 LEU B CA 1
ATOM 1938 C C . LEU B 1 93 ? -5.441 2.219 11.039 1 97.69 93 LEU B C 1
ATOM 1940 O O . LEU B 1 93 ? -5.605 2.348 12.25 1 97.69 93 LEU B O 1
ATOM 1944 N N . LEU B 1 94 ? -6.363 1.797 10.227 1 95.81 94 LEU B N 1
ATOM 1945 C CA . LEU B 1 94 ? -7.691 1.46 10.727 1 95.81 94 LEU B CA 1
ATOM 1946 C C . LEU B 1 94 ? -7.621 0.298 11.711 1 95.81 94 LEU B C 1
ATOM 1948 O O . LEU B 1 94 ? -8.336 0.287 12.719 1 95.81 94 LEU B O 1
ATOM 1952 N N . HIS B 1 95 ? -6.766 -0.573 11.438 1 93.81 95 HIS B N 1
ATOM 1953 C CA . HIS B 1 95 ? -6.605 -1.731 12.312 1 93.81 95 HIS B CA 1
ATOM 1954 C C . HIS B 1 95 ? -5.949 -1.342 13.633 1 93.81 95 HIS B C 1
ATOM 1956 O O . HIS B 1 95 ? -6.238 -1.933 14.672 1 93.81 95 HIS B O 1
ATOM 1962 N N . ARG B 1 96 ? -5.137 -0.373 13.617 1 95.5 96 ARG B N 1
ATOM 1963 C CA . ARG B 1 96 ? -4.367 0.024 14.789 1 95.5 96 ARG B CA 1
ATOM 1964 C C . ARG B 1 96 ? -5.145 1.023 15.641 1 95.5 96 ARG B C 1
ATOM 1966 O O . ARG B 1 96 ? -4.809 1.248 16.797 1 95.5 96 ARG B O 1
ATOM 1973 N N . ALA B 1 97 ? -6.082 1.653 15.031 1 96.94 97 ALA B N 1
ATOM 1974 C CA . ALA B 1 97 ? -6.801 2.719 15.727 1 96.94 97 ALA B CA 1
ATOM 1975 C C . ALA B 1 97 ? -7.516 2.182 16.953 1 96.94 97 ALA B C 1
ATOM 1977 O O . ALA B 1 97 ? -8.242 1.188 16.875 1 96.94 97 ALA B O 1
ATOM 1978 N N . PRO B 1 98 ? -7.258 2.859 18.125 1 96.94 98 PRO B N 1
ATOM 1979 C CA . PRO B 1 98 ? -8.008 2.443 19.312 1 96.94 98 PRO B CA 1
ATOM 1980 C C . PRO B 1 98 ? -9.484 2.822 19.234 1 96.94 98 PRO B C 1
ATOM 1982 O O . PRO B 1 98 ? -9.859 3.725 18.484 1 96.94 98 PRO B O 1
ATOM 1985 N N . VAL B 1 99 ? -10.273 2.227 20.062 1 94.25 99 VAL B N 1
ATOM 1986 C CA . VAL B 1 99 ? -11.719 2.406 20.078 1 94.25 99 VAL B CA 1
ATOM 1987 C C . VAL B 1 99 ? -12.062 3.861 20.391 1 94.25 99 VAL B C 1
ATOM 1989 O O . VAL B 1 99 ? -13.031 4.406 19.859 1 94.25 99 VAL B O 1
ATOM 1992 N N . ASP B 1 100 ? -11.219 4.477 21.141 1 95.75 100 ASP B N 1
ATOM 1993 C CA . ASP B 1 100 ? -11.508 5.84 21.578 1 95.75 100 ASP B CA 1
ATOM 1994 C C . ASP B 1 100 ? -10.773 6.863 20.719 1 95.75 100 ASP B C 1
ATOM 1996 O O . ASP B 1 100 ? -10.68 8.039 21.078 1 95.75 100 ASP B O 1
ATOM 2000 N N . GLY B 1 101 ? -10.219 6.344 19.656 1 94 101 GLY B N 1
ATOM 2001 C CA . GLY B 1 101 ? -9.594 7.277 18.734 1 94 101 GLY B CA 1
ATOM 2002 C C . GLY B 1 101 ? -10.586 8.211 18.062 1 94 101 GLY B C 1
ATOM 2003 O O . GLY B 1 101 ? -11.711 7.809 17.766 1 94 101 GLY B O 1
ATOM 2004 N N . ARG B 1 102 ? -10.156 9.469 17.859 1 94.81 102 ARG B N 1
ATOM 2005 C CA . ARG B 1 102 ? -11.086 10.445 17.281 1 94.81 102 ARG B CA 1
ATOM 2006 C C . ARG B 1 102 ? -10.617 10.914 15.914 1 94.81 102 ARG B C 1
ATOM 2008 O O . ARG B 1 102 ? -11.344 11.602 15.203 1 94.81 102 ARG B O 1
ATOM 2015 N N . ALA B 1 103 ? -9.461 10.492 15.562 1 97.81 103 ALA B N 1
ATOM 2016 C CA . ALA B 1 103 ? -8.883 10.977 14.305 1 97.81 103 ALA B CA 1
ATOM 2017 C C . ALA B 1 103 ? -9.68 10.477 13.109 1 97.81 103 ALA B C 1
ATOM 2019 O O . ALA B 1 103 ? -10.125 9.32 13.078 1 97.81 103 ALA B O 1
ATOM 2020 N N . LYS B 1 104 ? -9.906 11.328 12.148 1 97.94 104 LYS B N 1
ATOM 2021 C CA . LYS B 1 104 ? -10.367 10.898 10.836 1 97.94 104 LYS B CA 1
ATOM 2022 C C . LYS B 1 104 ? -9.234 10.242 10.047 1 97.94 104 LYS B C 1
ATOM 2024 O O . LYS B 1 104 ? -8.266 10.906 9.672 1 97.94 104 LYS B O 1
ATOM 2029 N N . ILE B 1 105 ? -9.367 9.016 9.781 1 97.81 105 ILE B N 1
ATOM 2030 C CA . ILE B 1 105 ? -8.367 8.266 9.023 1 97.81 105 ILE B CA 1
ATOM 2031 C C . ILE B 1 105 ? -8.75 8.242 7.547 1 97.81 105 ILE B C 1
ATOM 2033 O O . ILE B 1 105 ? -9.805 7.719 7.18 1 97.81 105 ILE B O 1
ATOM 2037 N N . GLU B 1 106 ? -7.84 8.773 6.684 1 95.5 106 GLU B N 1
ATOM 2038 C CA . GLU B 1 106 ? -8.18 8.906 5.27 1 95.5 106 GLU B CA 1
ATOM 2039 C C . GLU B 1 106 ? -6.945 8.719 4.387 1 95.5 106 GLU B C 1
ATOM 2041 O O . GLU B 1 106 ? -5.812 8.766 4.875 1 95.5 106 GLU B O 1
ATOM 2046 N N . LEU B 1 107 ? -7.266 8.414 3.162 1 95.06 107 LEU B N 1
ATOM 2047 C CA . LEU B 1 107 ? -6.23 8.461 2.137 1 95.06 107 LEU B CA 1
ATOM 2048 C C . LEU B 1 107 ? -5.895 9.898 1.762 1 95.06 107 LEU B C 1
ATOM 2050 O O . LEU B 1 107 ? -6.789 10.688 1.438 1 95.06 107 LEU B O 1
ATOM 2054 N N . LEU B 1 108 ? -4.582 10.219 1.793 1 96.5 108 LEU B N 1
ATOM 2055 C CA . LEU B 1 108 ? -4.199 11.555 1.34 1 96.5 108 LEU B CA 1
ATOM 2056 C C . LEU B 1 108 ? -4.629 11.781 -0.106 1 96.5 108 LEU B C 1
ATOM 2058 O O . LEU B 1 108 ? -5.059 12.883 -0.465 1 96.5 108 LEU B O 1
ATOM 2062 N N . GLY B 1 109 ? -4.598 10.766 -0.887 1 93.19 109 GLY B N 1
ATOM 2063 C CA . GLY B 1 109 ? -4.938 10.828 -2.299 1 93.19 109 GLY B CA 1
ATOM 2064 C C . GLY B 1 109 ? -6.387 11.211 -2.547 1 93.19 109 GLY B C 1
ATOM 2065 O O . GLY B 1 109 ? -6.758 11.555 -3.67 1 93.19 109 GLY B O 1
ATOM 2066 N N . ASN B 1 110 ? -7.23 11.133 -1.531 1 91.44 110 ASN B N 1
ATOM 2067 C CA . ASN B 1 110 ? -8.609 11.578 -1.691 1 91.44 110 ASN B CA 1
ATOM 2068 C C . ASN B 1 110 ? -8.68 13.055 -2.082 1 91.44 110 ASN B C 1
ATOM 2070 O O . ASN B 1 110 ? -9.695 13.516 -2.604 1 91.44 110 ASN B O 1
ATOM 2074 N N . TYR B 1 111 ? -7.625 13.734 -1.893 1 93.44 111 TYR B N 1
ATOM 2075 C CA . TYR B 1 111 ? -7.602 15.164 -2.182 1 93.44 111 TYR B CA 1
ATOM 2076 C C . TYR B 1 111 ? -6.926 15.438 -3.521 1 93.44 111 TYR B C 1
ATOM 2078 O O . TYR B 1 111 ? -6.652 16.594 -3.859 1 93.44 111 TYR B O 1
ATOM 2086 N N . ARG B 1 112 ? -6.547 14.453 -4.211 1 87.31 112 ARG B N 1
ATOM 2087 C CA . ARG B 1 112 ? -5.922 14.648 -5.516 1 87.31 112 ARG B CA 1
ATOM 2088 C C . ARG B 1 112 ? -6.875 15.344 -6.484 1 87.31 112 ARG B C 1
ATOM 2090 O O . ARG B 1 112 ? -6.438 16.047 -7.395 1 87.31 112 ARG B O 1
ATOM 2097 N N . GLY B 1 113 ? -8.141 15.383 -6.402 1 74.81 113 GLY B N 1
ATOM 2098 C CA . GLY B 1 113 ? -9.094 15.93 -7.352 1 74.81 113 GLY B CA 1
ATOM 2099 C C . GLY B 1 113 ? -9.531 14.93 -8.406 1 74.81 113 GLY B C 1
ATOM 2100 O O . GLY B 1 113 ? -9.688 13.742 -8.109 1 74.81 113 GLY B O 1
ATOM 2101 N N . LYS B 1 114 ? -9.734 15.258 -9.719 1 60.06 114 LYS B N 1
ATOM 2102 C CA . LYS B 1 114 ? -10.289 14.523 -10.859 1 60.06 114 LYS B CA 1
ATOM 2103 C C . LYS B 1 114 ? -9.344 13.414 -11.305 1 60.06 114 LYS B C 1
ATOM 2105 O O . LYS B 1 114 ? -9.742 12.523 -12.062 1 60.06 114 LYS B O 1
ATOM 2110 N N . GLU B 1 115 ? -8.18 13.547 -10.781 1 54 115 GLU B N 1
ATOM 2111 C CA . GLU B 1 115 ? -7.281 12.547 -11.344 1 54 115 GLU B CA 1
ATOM 2112 C C . GLU B 1 115 ? -7.492 11.18 -10.695 1 54 115 GLU B C 1
ATOM 2114 O O . GLU B 1 115 ? -7.824 11.094 -9.508 1 54 115 GLU B O 1
ATOM 2119 N N . LEU B 1 116 ? -7.805 10.125 -11.438 1 53.19 116 LEU B N 1
ATOM 2120 C CA . LEU B 1 116 ? -8.266 8.766 -11.18 1 53.19 116 LEU B CA 1
ATOM 2121 C C . LEU B 1 116 ? -7.316 8.047 -10.219 1 53.19 116 LEU B C 1
ATOM 2123 O O . LEU B 1 116 ? -7.711 7.082 -9.562 1 53.19 116 LEU B O 1
ATOM 2127 N N . ASP B 1 117 ? -6.094 8.648 -9.977 1 62.53 117 ASP B N 1
ATOM 2128 C CA . ASP B 1 117 ? -5.285 7.715 -9.195 1 62.53 117 ASP B CA 1
ATOM 2129 C C . ASP B 1 117 ? -5.062 8.234 -7.777 1 62.53 117 ASP B C 1
ATOM 2131 O O . ASP B 1 117 ? -4.332 9.203 -7.574 1 62.53 117 ASP B O 1
ATOM 2135 N N . ARG B 1 118 ? -5.746 7.633 -6.785 1 74.44 118 ARG B N 1
ATOM 2136 C CA . ARG B 1 118 ? -5.789 8.078 -5.395 1 74.44 118 ARG B CA 1
ATOM 2137 C C . ARG B 1 118 ? -4.57 7.578 -4.625 1 74.44 118 ARG B C 1
ATOM 2139 O O . ARG B 1 118 ? -4.438 7.84 -3.426 1 74.44 118 ARG B O 1
ATOM 2146 N N . ILE B 1 119 ? -3.713 7.004 -5.309 1 80.88 119 ILE B N 1
ATOM 2147 C CA . ILE B 1 119 ? -2.553 6.445 -4.621 1 80.88 119 ILE B CA 1
ATOM 2148 C C . ILE B 1 119 ? -1.361 7.391 -4.77 1 80.88 119 ILE B C 1
ATOM 2150 O O . ILE B 1 119 ? -1.075 7.871 -5.867 1 80.88 119 ILE B O 1
ATOM 2154 N N . ILE B 1 120 ? -0.779 7.789 -3.641 1 89.38 120 ILE B N 1
ATOM 2155 C CA . ILE B 1 120 ? 0.518 8.453 -3.684 1 89.38 120 ILE B CA 1
ATOM 2156 C C . ILE B 1 120 ? 1.619 7.426 -3.926 1 89.38 120 ILE B C 1
ATOM 2158 O O . ILE B 1 120 ? 1.774 6.48 -3.148 1 89.38 120 ILE B O 1
ATOM 2162 N N . ILE B 1 121 ? 2.289 7.629 -4.969 1 87.88 121 ILE B N 1
ATOM 2163 C CA . ILE B 1 121 ? 3.283 6.629 -5.336 1 87.88 121 ILE B CA 1
ATOM 2164 C C . ILE B 1 121 ? 4.363 6.551 -4.262 1 87.88 121 ILE B C 1
ATOM 2166 O O . ILE B 1 121 ? 4.719 7.566 -3.654 1 87.88 121 ILE B O 1
ATOM 2170 N N . ASP B 1 122 ? 4.879 5.379 -3.99 1 90.62 122 ASP B N 1
ATOM 2171 C CA . ASP B 1 122 ? 6.031 5.176 -3.115 1 90.62 122 ASP B CA 1
ATOM 2172 C C . ASP B 1 122 ? 7.324 5.086 -3.922 1 90.62 122 ASP B C 1
ATOM 2174 O O . ASP B 1 122 ? 7.613 4.051 -4.523 1 90.62 122 ASP B O 1
ATOM 2178 N N . PRO B 1 123 ? 8.102 6.105 -3.855 1 91.31 123 PRO B N 1
ATOM 2179 C CA . PRO B 1 123 ? 9.289 6.133 -4.715 1 91.31 123 PRO B CA 1
ATOM 2180 C C . PRO B 1 123 ? 10.469 5.379 -4.113 1 91.31 123 PRO B C 1
ATOM 2182 O O . PRO B 1 123 ? 11.508 5.227 -4.762 1 91.31 123 PRO B O 1
ATOM 2185 N N . TYR B 1 124 ? 10.336 4.84 -2.998 1 87 124 TYR B N 1
ATOM 2186 C CA . TYR B 1 124 ? 11.445 4.309 -2.225 1 87 124 TYR B CA 1
ATOM 2187 C C . TYR B 1 124 ? 12.234 3.279 -3.033 1 87 124 TYR B C 1
ATOM 2189 O O . TYR B 1 124 ? 13.461 3.271 -3.01 1 87 124 TYR B O 1
ATOM 2197 N N . PHE B 1 125 ? 11.547 2.545 -3.85 1 78.56 125 PHE B N 1
ATOM 2198 C CA . PHE B 1 125 ? 12.227 1.432 -4.512 1 78.56 125 PHE B CA 1
ATOM 2199 C C . PHE B 1 125 ? 12.523 1.768 -5.969 1 78.56 125 PHE B C 1
ATOM 2201 O O . PHE B 1 125 ? 12.992 0.915 -6.723 1 78.56 125 PHE B O 1
ATOM 2208 N N . GLU B 1 126 ? 12.141 2.879 -6.348 1 81.12 126 GLU B N 1
ATOM 2209 C CA . GLU B 1 126 ? 12.477 3.32 -7.699 1 81.12 126 GLU B CA 1
ATOM 2210 C C . GLU B 1 126 ? 13.914 3.848 -7.766 1 81.12 126 GLU B C 1
ATOM 2212 O O . GLU B 1 126 ? 14.445 4.332 -6.766 1 81.12 126 GLU B O 1
ATOM 2217 N N . HIS B 1 127 ? 14.375 3.668 -9 1 83.75 127 HIS B N 1
ATOM 2218 C CA . HIS B 1 127 ? 15.719 4.195 -9.211 1 83.75 127 HIS B CA 1
ATOM 2219 C C . HIS B 1 127 ? 15.68 5.676 -9.586 1 83.75 127 HIS B C 1
ATOM 2221 O O . HIS B 1 127 ? 14.797 6.102 -10.336 1 83.75 127 HIS B O 1
ATOM 2227 N N . GLY B 1 128 ? 16.625 6.395 -9.055 1 88.69 128 GLY B N 1
ATOM 2228 C CA . GLY B 1 128 ? 16.766 7.793 -9.422 1 88.69 128 GLY B CA 1
ATOM 2229 C C . GLY B 1 128 ? 15.797 8.703 -8.672 1 88.69 128 GLY B C 1
ATOM 2230 O O . GLY B 1 128 ? 15.141 8.273 -7.723 1 88.69 128 GLY B O 1
ATOM 2231 N N . ILE B 1 129 ? 15.789 9.984 -9.023 1 94.56 129 ILE B N 1
ATOM 2232 C CA . ILE B 1 129 ? 15.086 11.031 -8.273 1 94.56 129 ILE B CA 1
ATOM 2233 C C . ILE B 1 129 ? 13.719 11.281 -8.898 1 94.56 129 ILE B C 1
ATOM 2235 O O . ILE B 1 129 ? 12.867 11.938 -8.297 1 94.56 129 ILE B O 1
ATOM 2239 N N . HIS B 1 130 ? 13.43 10.695 -10.039 1 92.75 130 HIS B N 1
ATOM 2240 C CA . HIS B 1 130 ? 12.219 11 -10.789 1 92.75 130 HIS B CA 1
ATOM 2241 C C . HIS B 1 130 ? 10.969 10.555 -10.031 1 92.75 130 HIS B C 1
ATOM 2243 O O . HIS B 1 130 ? 9.969 11.273 -10.008 1 92.75 130 HIS B O 1
ATOM 2249 N N . GLY B 1 131 ? 11.031 9.422 -9.461 1 91.81 131 GLY B N 1
ATOM 2250 C CA . GLY B 1 131 ? 9.898 8.961 -8.664 1 91.81 131 GLY B CA 1
ATOM 2251 C C . GLY B 1 131 ? 9.594 9.867 -7.488 1 91.81 131 GLY B C 1
ATOM 2252 O O . GLY B 1 131 ? 8.422 10.078 -7.148 1 91.81 131 GLY B O 1
ATOM 2253 N N . PHE B 1 132 ? 10.633 10.438 -6.895 1 96.12 132 PHE B N 1
ATOM 2254 C CA . PHE B 1 132 ? 10.469 11.328 -5.75 1 96.12 132 PHE B CA 1
ATOM 2255 C C . PHE B 1 132 ? 9.844 12.648 -6.176 1 96.12 132 PHE B C 1
ATOM 2257 O O . PHE B 1 132 ? 9.023 13.219 -5.445 1 96.12 132 PHE B O 1
ATOM 2264 N N . ARG B 1 133 ? 10.18 13.086 -7.344 1 96.31 133 ARG B N 1
ATOM 2265 C CA . ARG B 1 133 ? 9.57 14.305 -7.855 1 96.31 133 ARG B CA 1
ATOM 2266 C C . ARG B 1 133 ? 8.086 14.109 -8.141 1 96.31 133 ARG B C 1
ATOM 2268 O O . ARG B 1 133 ? 7.273 14.984 -7.848 1 96.31 133 ARG B O 1
ATOM 2275 N N . ARG B 1 134 ? 7.793 12.977 -8.695 1 92.62 134 ARG B N 1
ATOM 2276 C CA . ARG B 1 134 ? 6.387 12.68 -8.953 1 92.62 134 ARG B CA 1
ATOM 2277 C C . ARG B 1 134 ? 5.602 12.578 -7.648 1 92.62 134 ARG B C 1
ATOM 2279 O O . ARG B 1 134 ? 4.484 13.094 -7.551 1 92.62 134 ARG B O 1
ATOM 2286 N N . CYS B 1 135 ? 6.184 11.891 -6.719 1 94.19 135 CYS B N 1
ATOM 2287 C CA . CYS B 1 135 ? 5.574 11.789 -5.395 1 94.19 135 CYS B CA 1
ATOM 2288 C C . CYS B 1 135 ? 5.328 13.172 -4.801 1 94.19 135 CYS B C 1
ATOM 2290 O O . CYS B 1 135 ? 4.23 13.461 -4.312 1 94.19 135 CYS B O 1
ATOM 2292 N N . PHE B 1 136 ? 6.336 14.039 -4.891 1 96.94 136 PHE B N 1
ATOM 2293 C CA . PHE B 1 136 ? 6.238 15.406 -4.387 1 96.94 136 PHE B CA 1
ATOM 2294 C C . PHE B 1 136 ? 5.09 16.141 -5.055 1 96.94 136 PHE B C 1
ATOM 2296 O O . PHE B 1 136 ? 4.289 16.797 -4.383 1 96.94 136 PHE B O 1
ATOM 2303 N N . ASP B 1 137 ? 4.965 15.984 -6.363 1 95.25 137 ASP B N 1
ATOM 2304 C CA . ASP B 1 137 ? 3.91 16.656 -7.121 1 95.25 137 ASP B CA 1
ATOM 2305 C C . ASP B 1 137 ? 2.529 16.203 -6.656 1 95.25 137 ASP B C 1
ATOM 2307 O O . ASP B 1 137 ? 1.617 17.016 -6.508 1 95.25 137 ASP B O 1
ATOM 2311 N N . GLN B 1 138 ? 2.418 14.961 -6.484 1 94.25 138 GLN B N 1
ATOM 2312 C CA . GLN B 1 138 ? 1.147 14.43 -6 1 94.25 138 GLN B CA 1
ATOM 2313 C C . GLN B 1 138 ? 0.802 15.008 -4.625 1 94.25 138 GLN B C 1
ATOM 2315 O O . GLN B 1 138 ? -0.334 15.422 -4.387 1 94.25 138 GLN B O 1
ATOM 2320 N N . ILE B 1 139 ? 1.776 15.016 -3.76 1 96.69 139 ILE B N 1
ATOM 2321 C CA . ILE B 1 139 ? 1.591 15.5 -2.398 1 96.69 139 ILE B CA 1
ATOM 2322 C C . ILE B 1 139 ? 1.197 16.969 -2.426 1 96.69 139 ILE B C 1
ATOM 2324 O O . ILE B 1 139 ? 0.283 17.391 -1.712 1 96.69 139 ILE B O 1
ATOM 2328 N N . MET B 1 140 ? 1.845 17.719 -3.252 1 96.88 140 MET B N 1
ATOM 2329 C CA . MET B 1 140 ? 1.564 19.141 -3.365 1 96.88 140 MET B CA 1
ATOM 2330 C C . MET B 1 140 ? 0.105 19.391 -3.734 1 96.88 140 MET B C 1
ATOM 2332 O O . MET B 1 140 ? -0.563 20.219 -3.131 1 96.88 140 MET B O 1
ATOM 2336 N N . ILE B 1 141 ? -0.351 18.625 -4.703 1 95.44 141 ILE B N 1
ATOM 2337 C CA . ILE B 1 141 ? -1.724 18.797 -5.168 1 95.44 141 ILE B CA 1
ATOM 2338 C C . ILE B 1 141 ? -2.695 18.422 -4.051 1 95.44 141 ILE B C 1
ATOM 2340 O O . ILE B 1 141 ? -3.652 19.156 -3.785 1 95.44 141 ILE B O 1
ATOM 2344 N N . CYS B 1 142 ? -2.469 17.344 -3.385 1 96.31 142 CYS B N 1
ATOM 2345 C CA . CYS B 1 142 ? -3.357 16.875 -2.324 1 96.31 142 CYS B CA 1
ATOM 2346 C C . CYS B 1 142 ? -3.377 17.859 -1.163 1 96.31 142 CYS B C 1
ATOM 2348 O O . CYS B 1 142 ? -4.445 18.203 -0.648 1 96.31 142 CYS B O 1
ATOM 2350 N N . CYS B 1 143 ? -2.217 18.344 -0.754 1 97.31 143 CYS B N 1
ATOM 2351 C CA . CYS B 1 143 ? -2.135 19.281 0.358 1 97.31 143 CYS B CA 1
ATOM 2352 C C . CYS B 1 143 ? -2.82 20.594 0.012 1 97.31 143 CYS B C 1
ATOM 2354 O O . CYS B 1 143 ? -3.527 21.172 0.842 1 97.31 143 CYS B O 1
ATOM 2356 N N . ALA B 1 144 ? -2.609 21.062 -1.197 1 96.38 144 ALA B N 1
ATOM 2357 C CA . ALA B 1 144 ? -3.27 22.281 -1.63 1 96.38 144 ALA B CA 1
ATOM 2358 C C . ALA B 1 144 ? -4.789 22.156 -1.557 1 96.38 144 ALA B C 1
ATOM 2360 O O . ALA B 1 144 ? -5.477 23.047 -1.06 1 96.38 144 ALA B O 1
ATOM 2361 N N . ASN B 1 145 ? -5.273 21.078 -2.031 1 9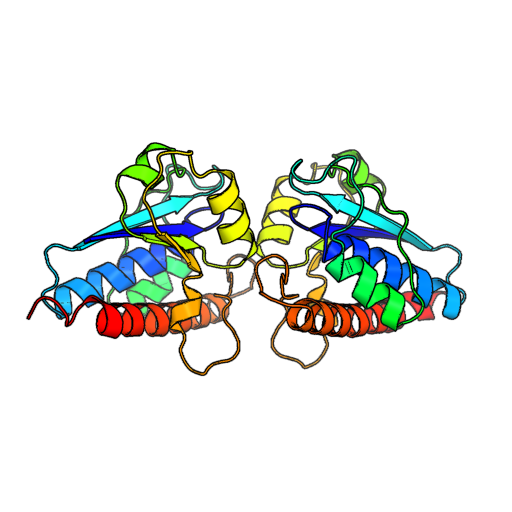5 145 ASN B N 1
ATOM 2362 C CA . ASN B 1 145 ? -6.715 20.844 -2.018 1 95 145 ASN B CA 1
ATOM 2363 C C . ASN B 1 145 ? -7.242 20.672 -0.595 1 95 145 ASN B C 1
ATOM 2365 O O . ASN B 1 145 ? -8.367 21.062 -0.294 1 95 145 ASN B O 1
ATOM 2369 N N . PHE B 1 146 ? -6.465 20.078 0.229 1 97.12 146 PHE B N 1
ATOM 2370 C CA . PHE B 1 146 ? -6.855 19.938 1.627 1 97.12 146 PHE B CA 1
ATOM 2371 C C . PHE B 1 146 ? -7.02 21.312 2.279 1 97.12 146 PHE B C 1
ATOM 2373 O O . PHE B 1 146 ? -7.996 21.547 2.992 1 97.12 146 PHE B O 1
ATOM 2380 N N . ILE B 1 147 ? -6.109 22.188 2.039 1 96.81 147 ILE B N 1
ATOM 2381 C CA . ILE B 1 147 ? -6.164 23.531 2.59 1 96.81 147 ILE B CA 1
ATOM 2382 C C . ILE B 1 147 ? -7.387 24.266 2.045 1 96.81 147 ILE B C 1
ATOM 2384 O O . ILE B 1 147 ? -8.094 24.953 2.789 1 96.81 147 ILE B O 1
ATOM 2388 N N . LYS B 1 148 ? -7.629 24.109 0.734 1 94.38 148 LYS B N 1
ATOM 2389 C CA . LYS B 1 148 ? -8.797 24.734 0.125 1 94.38 148 LYS B CA 1
ATOM 2390 C C . LYS B 1 148 ? -10.086 24.266 0.802 1 94.38 148 LYS B C 1
ATOM 2392 O O . LYS B 1 148 ? -11.016 25.062 0.984 1 94.38 148 LYS B O 1
ATOM 2397 N N . THR B 1 149 ? -10.094 23.094 1.138 1 94.25 149 THR B N 1
ATOM 2398 C CA . THR B 1 149 ? -11.289 22.484 1.705 1 94.25 149 THR B CA 1
ATOM 2399 C C . THR B 1 149 ? -11.438 22.859 3.178 1 94.25 149 THR B C 1
ATOM 2401 O O . THR B 1 149 ? -12.547 23.141 3.643 1 94.25 149 THR B O 1
ATOM 2404 N N . HIS B 1 150 ? -10.391 22.906 3.928 1 94.31 150 HIS B N 1
ATOM 2405 C CA . HIS B 1 150 ? -10.492 22.984 5.379 1 94.31 150 HIS B CA 1
ATOM 2406 C C . HIS B 1 150 ? -9.891 24.281 5.906 1 94.31 150 HIS B C 1
ATOM 2408 O O . HIS B 1 150 ? -10.078 24.641 7.07 1 94.31 150 HIS B O 1
ATOM 2414 N N . GLY B 1 151 ? -9.039 24.844 5.105 1 86.12 151 GLY B N 1
ATOM 2415 C CA . GLY B 1 151 ? -8.383 26.078 5.531 1 86.12 151 GLY B CA 1
ATOM 2416 C C . GLY B 1 151 ? -9.32 27.266 5.562 1 86.12 151 GLY B C 1
ATOM 2417 O O . GLY B 1 151 ? -9.117 28.219 6.332 1 86.12 151 GLY B O 1
ATOM 2418 N N . ARG B 1 152 ? -10.273 27.578 4.438 1 69.06 152 ARG B N 1
ATOM 2419 C CA . ARG B 1 152 ? -11.133 28.75 4.34 1 69.06 152 ARG B CA 1
ATOM 2420 C C . ARG B 1 152 ? -12.148 28.797 5.477 1 69.06 152 ARG B C 1
ATOM 2422 O O . ARG B 1 152 ? -12.703 29.844 5.785 1 69.06 152 ARG B O 1
ATOM 2429 N N . THR B 1 153 ? -12.5 27.688 6.094 1 51.78 153 THR B N 1
ATOM 2430 C CA . THR B 1 153 ? -13.664 27.906 6.945 1 51.78 153 THR B CA 1
ATOM 2431 C C . THR B 1 153 ? -13.305 28.781 8.133 1 51.78 153 THR B C 1
ATOM 2433 O O . THR B 1 153 ? -14.188 29.344 8.781 1 51.78 153 THR B O 1
ATOM 2436 N N . GLY B 1 154 ? -12.117 28.969 8.648 1 41.16 154 GLY B N 1
ATOM 2437 C CA . GLY B 1 154 ? -12.07 29.922 9.742 1 41.16 154 GLY B CA 1
ATOM 2438 C C . GLY B 1 154 ? -12.031 31.359 9.266 1 41.16 154 GLY B C 1
ATOM 2439 O O . GLY B 1 154 ? -11.969 32.281 10.078 1 41.16 154 GLY B O 1
ATOM 2440 N N . GLN B 1 155 ? -11.859 31.828 7.957 1 31.97 155 GLN B N 1
ATOM 2441 C CA . GLN B 1 155 ? -12.062 33.281 7.891 1 31.97 155 GLN B CA 1
ATOM 2442 C C . GLN B 1 155 ? -13.547 33.625 7.844 1 31.97 155 GLN B C 1
ATOM 2444 O O . GLN B 1 155 ? -14.336 32.906 7.227 1 31.97 155 GLN B O 1
#

Radius of gyration: 20.06 Å; Cα contacts (8 Å, |Δi|>4): 630; chains: 2; bounding box: 39×61×46 Å

Solvent-accessible surface area (backbone atoms only — not comparable to full-atom values): 16161 Å² total; per-residue (Å²): 92,30,38,33,26,31,26,59,37,19,26,43,67,12,49,49,43,27,38,51,41,48,53,52,32,52,76,70,67,42,74,69,52,45,67,40,51,20,7,77,37,74,81,28,49,77,33,59,55,39,64,60,43,51,51,52,34,43,76,70,76,40,69,78,87,58,60,16,35,64,64,51,68,64,52,30,54,68,22,50,32,36,26,11,38,33,65,68,40,37,52,50,48,62,69,61,49,47,91,80,40,64,33,47,76,39,52,46,24,75,31,50,63,90,58,86,66,46,56,49,64,73,37,84,82,48,79,74,59,62,43,40,47,52,31,48,52,50,43,51,45,15,43,52,42,44,41,65,69,63,56,57,71,80,110,91,30,39,34,25,31,26,59,36,20,26,44,68,11,47,49,43,28,36,51,42,49,52,52,32,52,76,68,67,42,74,72,50,42,67,38,52,20,7,77,38,74,82,30,49,78,32,58,55,38,65,61,45,52,51,50,34,44,75,72,77,41,68,78,87,57,60,17,34,65,64,52,67,62,51,31,55,68,22,51,33,38,28,11,40,32,66,66,42,35,53,52,49,62,70,62,50,47,93,79,39,63,35,47,75,40,52,46,24,75,32,51,64,89,58,84,68,47,57,50,63,72,36,84,84,47,79,75,60,63,42,41,48,52,31,48,52,51,41,51,46,14,45,53,42,46,41,64,70,62,55,56,72,80,111

pLDDT: mean 93.29, std 10.59, range [31.92, 98.88]

Foldseek 3Di:
DEEEEEEAWQAALRQLLQFLLVVVCVVLVVPVYHYYYAHQDPNQAQHYHDPLRQVLLVVVPIGGPDGYHHDDQVCQAPGQEYEYQAPVRLVSCVVRHDPNGNHDYYHLLVQQPPPPPSHQDDCPPPPDSVSSNSSSVSSNSSSVSVCVVPVPPVD/DEEEEEEAWQAALRQLLQFLLVVVCVVLVVPVYHYYYAHQDPNQAQHHHDPLRQVLLVVVPIHGPDGYHHDDQVCQAPGQEYEYQAPVRLVSCVVRHDPNGNHDYYHLLVQQPPPPPSHQDDCPPPPDSVSSNSSSVSSNSSSVSVCVVPVPPVD